Protein AF-A0A836UGG8-F1 (afdb_monomer)

pLDDT: mean 76.83, std 21.97, range [26.39, 97.88]

Solvent-accessible surface area (backbone atoms only — not comparable to full-atom values): 20255 Å² total; per-residue (Å²): 134,57,77,62,58,58,52,48,54,53,52,30,57,76,69,70,49,87,71,84,76,82,50,71,67,58,46,51,55,50,40,72,70,41,41,79,58,50,65,63,72,72,48,90,80,80,81,86,73,97,61,98,81,69,87,79,80,88,84,76,80,80,58,61,63,64,55,49,50,53,52,58,68,74,56,67,82,74,78,77,77,85,65,82,85,74,64,67,88,80,48,55,69,66,52,47,44,34,74,41,39,40,85,34,37,54,49,72,67,55,48,24,65,75,32,47,47,79,76,52,74,69,56,46,52,54,52,49,52,52,44,43,53,33,49,53,56,55,44,67,21,70,74,42,36,56,25,59,79,63,70,31,56,72,57,42,30,60,72,39,65,53,38,36,36,39,72,46,57,34,56,33,26,72,89,50,88,40,64,29,18,50,61,49,50,47,66,76,43,48,80,41,40,66,82,82,56,97,68,72,60,79,64,74,79,35,69,76,31,68,45,53,50,89,62,69,45,53,36,43,32,35,52,63,59,48,77,30,79,90,43,59,62,68,66,50,42,46,51,50,15,56,75,59,72,40,64,51,82,35,42,38,68,35,38,60,54,55,56,50,48,54,50,50,53,43,27,70,76,65,74,39,63,74,67,56,48,73,36,34,35,49,31,68,36,68,48,55,58,86,90,77,47,71,70,22,37,33,32,39,38,41,54,95,71,24,48,46,81,46,75,41,76,63,79,62,67,73,36,98,92,51,78,38,36,23,18,30,43,47,32,38,35,63,65,73,77,78,75,70,79,74,78,87,126

Structure (mmCIF, N/CA/C/O backbone):
data_AF-A0A836UGG8-F1
#
_entry.id   AF-A0A836UGG8-F1
#
loop_
_atom_site.group_PDB
_atom_site.id
_atom_site.type_symbol
_atom_site.label_atom_id
_atom_site.label_alt_id
_atom_site.label_comp_id
_atom_site.label_asym_id
_atom_site.label_entity_id
_atom_site.label_seq_id
_atom_site.pdbx_PDB_ins_code
_atom_site.Cartn_x
_atom_site.Cartn_y
_atom_site.Cartn_z
_atom_site.occupancy
_atom_site.B_iso_or_equiv
_atom_site.auth_seq_id
_atom_site.auth_comp_id
_atom_site.auth_asym_id
_atom_site.auth_atom_id
_atom_site.pdbx_PDB_model_num
ATOM 1 N N . MET A 1 1 ? -40.200 7.234 -10.050 1.00 41.59 1 MET A N 1
ATOM 2 C CA . MET A 1 1 ? -39.984 6.016 -9.248 1.00 41.59 1 MET A CA 1
ATOM 3 C C . MET A 1 1 ? -38.701 6.131 -8.458 1.00 41.59 1 MET A C 1
ATOM 5 O O . MET A 1 1 ? -37.816 6.891 -8.850 1.00 41.59 1 MET A O 1
ATOM 9 N N . GLY A 1 2 ? -38.662 5.479 -7.300 1.00 41.66 2 GLY A N 1
ATOM 10 C CA . GLY A 1 2 ? -37.526 5.531 -6.392 1.00 41.66 2 GLY A CA 1
ATOM 11 C C . GLY A 1 2 ? -36.374 4.697 -6.937 1.00 41.66 2 GLY A C 1
ATOM 12 O O . GLY A 1 2 ? -36.576 3.715 -7.639 1.00 41.66 2 GLY A O 1
ATOM 13 N N . GLN A 1 3 ? -35.144 5.067 -6.590 1.00 43.81 3 GLN A N 1
ATOM 14 C CA . GLN A 1 3 ? -33.953 4.259 -6.890 1.00 43.81 3 GLN A CA 1
ATOM 15 C C . GLN A 1 3 ? -34.033 2.828 -6.319 1.00 43.81 3 GLN A C 1
ATOM 17 O O . GLN A 1 3 ? -33.280 1.962 -6.757 1.00 43.81 3 GLN A O 1
ATOM 22 N N . ASP A 1 4 ? -34.950 2.589 -5.381 1.00 44.66 4 ASP A N 1
ATOM 23 C CA . ASP A 1 4 ? -35.256 1.278 -4.811 1.00 44.66 4 ASP A CA 1
ATOM 24 C C . ASP A 1 4 ? -35.989 0.370 -5.819 1.00 44.66 4 ASP A C 1
ATOM 26 O O . ASP A 1 4 ? -35.690 -0.820 -5.884 1.00 44.66 4 ASP A O 1
ATOM 30 N N . ASP A 1 5 ? -36.829 0.937 -6.693 1.00 47.38 5 ASP A N 1
ATOM 31 C CA . ASP A 1 5 ? -37.538 0.202 -7.754 1.00 47.38 5 ASP A CA 1
ATOM 32 C C . ASP A 1 5 ? -36.551 -0.290 -8.833 1.00 47.38 5 ASP A C 1
ATOM 34 O O . ASP A 1 5 ? -36.656 -1.402 -9.346 1.00 47.38 5 ASP A O 1
ATOM 38 N N . LEU A 1 6 ? -35.512 0.509 -9.119 1.00 49.44 6 LEU A N 1
ATOM 39 C CA . LEU A 1 6 ? -34.409 0.136 -10.013 1.00 49.44 6 LEU A CA 1
ATOM 40 C C . LEU A 1 6 ? -33.547 -0.994 -9.424 1.00 49.44 6 LEU A C 1
ATOM 42 O O . LEU A 1 6 ? -33.094 -1.873 -10.154 1.00 49.44 6 LEU A O 1
ATOM 46 N N . ALA A 1 7 ? -33.295 -0.969 -8.114 1.00 51.09 7 ALA A N 1
ATOM 47 C CA . ALA A 1 7 ? -32.506 -1.996 -7.440 1.00 51.09 7 ALA A CA 1
ATOM 48 C C . ALA A 1 7 ? -33.264 -3.329 -7.353 1.00 51.09 7 ALA A C 1
ATOM 50 O O . ALA A 1 7 ? -32.657 -4.380 -7.562 1.00 51.09 7 ALA A O 1
ATOM 51 N N . GLN A 1 8 ? -34.575 -3.281 -7.103 1.00 51.69 8 GLN A N 1
ATOM 52 C CA . GLN A 1 8 ? -35.434 -4.462 -7.074 1.00 51.69 8 GLN A CA 1
ATOM 53 C C . GLN A 1 8 ? -35.542 -5.100 -8.465 1.00 51.69 8 GLN A C 1
ATOM 55 O O . GLN A 1 8 ? -35.291 -6.291 -8.594 1.00 51.69 8 GLN A O 1
ATOM 60 N N . ALA A 1 9 ? -35.721 -4.300 -9.523 1.00 55.69 9 ALA A N 1
ATOM 61 C CA . ALA A 1 9 ? -35.740 -4.804 -10.898 1.00 55.69 9 ALA A CA 1
ATOM 62 C C . ALA A 1 9 ? -34.426 -5.500 -11.317 1.00 55.69 9 ALA A C 1
ATOM 64 O O . ALA A 1 9 ? -34.448 -6.479 -12.062 1.00 55.69 9 ALA A O 1
ATOM 65 N N . ILE A 1 10 ? -33.267 -5.031 -10.830 1.00 56.38 10 ILE A N 1
ATOM 66 C CA . ILE A 1 10 ? -31.970 -5.694 -11.069 1.00 56.38 10 ILE A CA 1
ATOM 67 C C . ILE A 1 10 ? -31.886 -7.028 -10.309 1.00 56.38 10 ILE A C 1
ATOM 69 O O . ILE A 1 10 ? -31.416 -8.016 -10.869 1.00 56.38 10 ILE A O 1
ATOM 73 N N . LEU A 1 11 ? -32.358 -7.071 -9.060 1.00 51.97 11 LEU A N 1
ATOM 74 C CA . LEU A 1 11 ? -32.381 -8.288 -8.243 1.00 51.97 11 LEU A CA 1
ATOM 75 C C . LEU A 1 11 ? -33.370 -9.333 -8.781 1.00 51.97 11 LEU A C 1
ATOM 77 O O . LEU A 1 11 ? -33.078 -10.527 -8.740 1.00 51.97 11 LEU A O 1
ATOM 81 N N . ASP A 1 12 ? -34.513 -8.908 -9.311 1.00 57.81 12 ASP A N 1
ATOM 82 C CA . ASP A 1 12 ? -35.526 -9.795 -9.888 1.00 57.81 12 ASP A CA 1
ATOM 83 C C . ASP A 1 12 ? -35.018 -10.433 -11.191 1.00 57.81 12 ASP A C 1
ATOM 85 O O . ASP A 1 12 ? -35.150 -11.646 -11.382 1.00 57.81 12 ASP A O 1
ATOM 89 N N . LEU A 1 13 ? -34.295 -9.664 -12.017 1.00 58.31 13 LEU A N 1
ATOM 90 C CA . LEU A 1 13 ? -33.584 -10.176 -13.194 1.00 58.31 13 LEU A CA 1
ATOM 91 C C . LEU A 1 13 ? -32.472 -11.178 -12.834 1.00 58.31 13 LEU A C 1
ATOM 93 O O . LEU A 1 13 ? -32.311 -12.177 -13.534 1.00 58.31 13 LEU A O 1
ATOM 97 N N . GLU A 1 14 ? -31.724 -10.961 -11.745 1.00 48.53 14 GLU A N 1
ATOM 98 C CA . GLU A 1 14 ? -30.709 -11.914 -11.256 1.00 48.53 14 GLU A CA 1
ATOM 99 C C . GLU A 1 14 ? -31.321 -13.223 -10.724 1.00 48.53 14 GLU A C 1
ATOM 101 O O . GLU A 1 14 ? -30.678 -14.272 -10.793 1.00 48.53 14 GLU A O 1
ATOM 106 N N . ASN A 1 15 ? -32.565 -13.179 -10.238 1.00 47.03 15 ASN A N 1
ATOM 107 C CA . ASN A 1 15 ? -33.290 -14.336 -9.705 1.00 47.03 15 ASN A CA 1
ATOM 108 C C . ASN A 1 15 ? -34.221 -15.015 -10.731 1.00 47.03 15 ASN A C 1
ATOM 110 O O . ASN A 1 15 ? -34.927 -15.960 -10.379 1.00 47.03 15 ASN A O 1
ATOM 114 N N . GLY A 1 16 ? -34.224 -14.566 -11.993 1.00 46.38 16 GLY A N 1
ATOM 115 C CA . GLY A 1 16 ? -35.050 -15.141 -13.064 1.00 46.38 16 GLY A CA 1
ATOM 116 C C . GLY A 1 16 ? -36.547 -14.826 -12.950 1.00 46.38 16 GLY A C 1
ATOM 117 O O . GLY A 1 16 ? -37.365 -15.502 -13.575 1.00 46.38 16 GLY A O 1
ATOM 118 N N . LEU A 1 17 ? -36.911 -13.814 -12.160 1.00 49.41 17 LEU A N 1
ATOM 119 C CA . LEU A 1 17 ? -38.276 -13.323 -12.012 1.00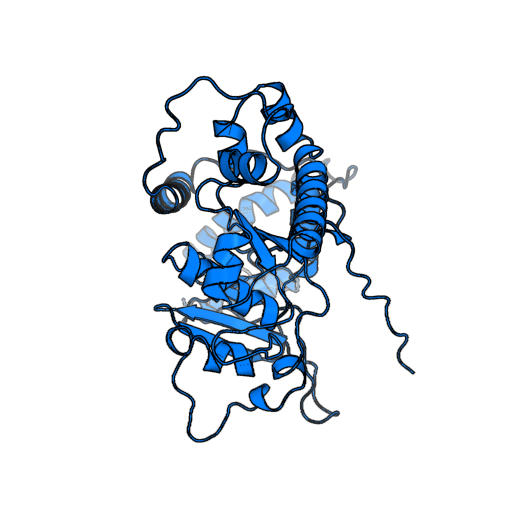 49.41 17 LEU A CA 1
ATOM 120 C C . LEU A 1 17 ? -38.517 -12.257 -13.088 1.00 49.41 17 LEU A C 1
ATOM 122 O O . LEU A 1 17 ? -38.054 -11.124 -12.989 1.00 49.41 17 LEU A O 1
ATOM 126 N N . VAL A 1 18 ? -39.185 -12.654 -14.172 1.00 52.50 18 VAL A N 1
ATOM 127 C CA . VAL A 1 18 ? -39.447 -11.786 -15.329 1.00 52.50 18 VAL A CA 1
ATOM 128 C C . VAL A 1 18 ? -40.781 -11.074 -15.127 1.00 52.50 18 VAL A C 1
ATOM 130 O O . VAL A 1 18 ? -41.796 -11.478 -15.692 1.00 52.50 18 VAL A O 1
ATOM 133 N N . GLU A 1 19 ? -40.794 -10.021 -14.316 1.00 55.62 19 GLU A N 1
ATOM 134 C CA . GLU A 1 19 ? -41.897 -9.059 -14.359 1.00 55.62 19 GLU A CA 1
ATOM 135 C C . GLU A 1 19 ? -41.588 -7.950 -15.380 1.00 55.62 19 GLU A C 1
ATOM 137 O O . GLU A 1 19 ? -40.453 -7.466 -15.458 1.00 55.62 19 GLU A O 1
ATOM 142 N N . PRO A 1 20 ? -42.561 -7.561 -16.225 1.00 53.47 20 PRO A N 1
ATOM 143 C CA . PRO A 1 20 ? -42.361 -6.500 -17.200 1.00 53.47 20 PRO A CA 1
ATOM 144 C C . PRO A 1 20 ? -42.187 -5.154 -16.486 1.00 53.47 20 PRO A C 1
ATOM 146 O O . PRO A 1 20 ? -43.049 -4.716 -15.732 1.00 53.47 20 PRO A O 1
ATOM 149 N N . ILE A 1 21 ? -41.069 -4.474 -16.754 1.00 55.38 21 ILE A N 1
ATOM 150 C CA . ILE A 1 21 ? -40.819 -3.117 -16.253 1.00 55.38 21 ILE A CA 1
ATOM 151 C C . ILE A 1 21 ? -41.797 -2.159 -16.949 1.00 55.38 21 ILE A C 1
ATOM 153 O O . ILE A 1 21 ? -41.640 -1.864 -18.133 1.00 55.38 21 ILE A O 1
ATOM 157 N N . GLU A 1 22 ? -42.799 -1.672 -16.213 1.00 51.62 22 GLU A N 1
ATOM 158 C CA . GLU A 1 22 ? -43.854 -0.794 -16.746 1.00 51.62 22 GLU A CA 1
ATOM 159 C C . GLU A 1 22 ? -43.400 0.667 -16.947 1.00 51.62 22 GLU A C 1
ATOM 161 O O . GLU A 1 22 ? -44.022 1.402 -17.713 1.00 51.62 22 GLU A O 1
ATOM 166 N N . ASP A 1 23 ? -42.306 1.103 -16.300 1.00 52.44 23 ASP A N 1
ATOM 167 C CA . ASP A 1 23 ? -41.759 2.464 -16.429 1.00 52.44 23 ASP A CA 1
ATOM 168 C C . ASP A 1 23 ? -40.877 2.611 -17.690 1.00 52.44 23 ASP A C 1
ATOM 170 O O . ASP A 1 23 ? -39.766 2.062 -17.737 1.00 52.44 23 ASP A O 1
ATOM 174 N N . PRO A 1 24 ? -41.296 3.410 -18.694 1.00 50.28 24 PRO A N 1
ATOM 175 C CA . PRO A 1 24 ? -40.572 3.556 -19.955 1.00 50.28 24 PRO A CA 1
ATOM 176 C C . PRO A 1 24 ? -39.183 4.186 -19.800 1.00 50.28 24 PRO A C 1
ATOM 178 O O . PRO A 1 24 ? -38.277 3.899 -20.584 1.00 50.28 24 PRO A O 1
ATOM 181 N N . GLN A 1 25 ? -38.990 5.057 -18.806 1.00 49.19 25 GLN A N 1
ATOM 182 C CA . GLN A 1 25 ? -37.736 5.789 -18.622 1.00 49.19 25 GLN A CA 1
ATOM 183 C C . GLN A 1 25 ? -36.709 4.957 -17.846 1.00 49.19 25 GLN A C 1
ATOM 185 O O . GLN A 1 25 ? -35.510 5.019 -18.134 1.00 49.19 25 GLN A O 1
ATOM 190 N N . LEU A 1 26 ? -37.187 4.118 -16.926 1.00 52.41 26 LEU A N 1
ATOM 191 C CA . LEU A 1 26 ? -36.392 3.104 -16.238 1.00 52.41 26 LEU A CA 1
ATOM 192 C C . LEU A 1 26 ? -35.952 1.995 -17.199 1.00 52.41 26 LEU A C 1
ATOM 194 O O . LEU A 1 26 ? -34.767 1.658 -17.247 1.00 52.41 26 LEU A O 1
ATOM 198 N N . ALA A 1 27 ? -36.882 1.497 -18.019 1.00 53.78 27 ALA A N 1
ATOM 199 C CA . ALA A 1 27 ? -36.592 0.533 -19.071 1.00 53.78 27 ALA A CA 1
ATOM 200 C C . ALA A 1 27 ? -35.537 1.075 -20.047 1.00 53.78 27 ALA A C 1
ATOM 202 O O . ALA A 1 27 ? -34.624 0.347 -20.423 1.00 53.78 27 ALA A O 1
ATOM 203 N N . TYR A 1 28 ? -35.589 2.366 -20.395 1.00 54.44 28 TYR A N 1
ATOM 204 C CA . TYR A 1 28 ? -34.597 3.005 -21.263 1.00 54.44 28 TYR A CA 1
ATOM 205 C C . TYR A 1 28 ? -33.188 3.052 -20.642 1.00 54.44 28 TYR A C 1
ATOM 207 O O . TYR A 1 28 ? -32.202 2.754 -21.318 1.00 54.44 28 TYR A O 1
ATOM 215 N N . GLN A 1 29 ? -33.068 3.385 -19.353 1.00 53.09 29 GLN A N 1
ATOM 216 C CA . GLN A 1 29 ? -31.771 3.458 -18.664 1.00 53.09 29 GLN A CA 1
ATOM 217 C C . GLN A 1 29 ? -31.170 2.072 -18.392 1.00 53.09 29 GLN A C 1
ATOM 219 O O . GLN A 1 29 ? -29.975 1.866 -18.618 1.00 53.09 29 GLN A O 1
ATOM 224 N N . LEU A 1 30 ? -31.996 1.108 -17.973 1.00 55.91 30 LEU A N 1
ATOM 225 C CA . LEU A 1 30 ? -31.592 -0.293 -17.839 1.00 55.91 30 LEU A CA 1
ATOM 226 C C . LEU A 1 30 ? -31.203 -0.877 -19.191 1.00 55.91 30 LEU A C 1
ATOM 228 O O . LEU A 1 30 ? -30.135 -1.471 -19.305 1.00 55.91 30 LEU A O 1
ATOM 232 N N . ALA A 1 31 ? -31.993 -0.639 -20.239 1.00 53.56 31 ALA A N 1
ATOM 233 C CA . ALA A 1 31 ? -31.633 -1.042 -21.588 1.00 53.56 31 ALA A CA 1
ATOM 234 C C . ALA A 1 31 ? -30.281 -0.442 -21.981 1.00 53.56 31 ALA A C 1
ATOM 236 O O . ALA A 1 31 ? -29.436 -1.168 -22.465 1.00 53.56 31 ALA A O 1
ATOM 237 N N . HIS A 1 32 ? -29.974 0.822 -21.699 1.00 56.12 32 HIS A N 1
ATOM 238 C CA . HIS A 1 32 ? -28.681 1.384 -22.106 1.00 56.12 32 HIS A CA 1
ATOM 239 C C . HIS A 1 32 ? -27.455 0.757 -21.403 1.00 56.12 32 HIS A C 1
ATOM 241 O O . HIS A 1 32 ? -26.350 0.787 -21.951 1.00 56.12 32 HIS A O 1
ATOM 247 N N . HIS A 1 33 ? -27.635 0.173 -20.215 1.00 53.81 33 HIS A N 1
ATOM 248 C CA . HIS A 1 33 ? -26.577 -0.526 -19.477 1.00 53.81 33 HIS A CA 1
ATOM 249 C C . HIS A 1 33 ? -26.554 -2.043 -19.703 1.00 53.81 33 HIS A C 1
ATOM 251 O O . HIS A 1 33 ? -25.485 -2.649 -19.637 1.00 53.81 33 HIS A O 1
ATOM 257 N N . VAL A 1 34 ? -27.702 -2.651 -20.006 1.00 51.50 34 VAL A N 1
ATOM 258 C CA . VAL A 1 34 ? -27.872 -4.104 -20.164 1.00 51.50 34 VAL A CA 1
ATOM 259 C C . VAL A 1 34 ? -27.918 -4.519 -21.644 1.00 51.50 34 VAL A C 1
ATOM 261 O O . VAL A 1 34 ? -27.549 -5.640 -21.974 1.00 51.50 34 VAL A O 1
ATOM 264 N N . LYS A 1 35 ? -28.260 -3.619 -22.574 1.00 46.62 35 LYS A N 1
ATOM 265 C CA . LYS A 1 35 ? -28.272 -3.851 -24.034 1.00 46.62 35 LYS A CA 1
ATOM 266 C C . LYS A 1 35 ? -26.954 -4.400 -24.582 1.00 46.62 35 LYS A C 1
ATOM 268 O O . LYS A 1 35 ? -27.014 -5.383 -25.308 1.00 46.62 35 LYS A O 1
ATOM 273 N N . PRO A 1 36 ? -25.765 -3.920 -24.165 1.00 54.62 36 PRO A N 1
ATOM 274 C CA . PRO A 1 36 ? -24.506 -4.535 -24.593 1.00 54.62 36 PRO A CA 1
ATOM 275 C C . PRO A 1 36 ? -24.343 -5.997 -24.141 1.00 54.62 36 PRO A C 1
ATOM 277 O O . PRO A 1 36 ? -23.545 -6.734 -24.715 1.00 54.62 36 PRO A O 1
ATOM 280 N N . VAL A 1 37 ? -25.062 -6.408 -23.092 1.00 48.22 37 VAL A N 1
ATOM 281 C CA . VAL A 1 37 ? -25.063 -7.768 -22.536 1.00 48.22 37 VAL A CA 1
ATOM 282 C C . VAL A 1 37 ? -26.125 -8.635 -23.224 1.00 48.22 37 VAL A C 1
ATOM 284 O O . VAL A 1 37 ? -25.836 -9.778 -23.565 1.00 48.22 37 VAL A O 1
ATOM 287 N N . ILE A 1 38 ? -27.319 -8.090 -23.486 1.00 46.22 38 ILE A N 1
ATOM 288 C CA . ILE A 1 38 ? -28.427 -8.781 -24.174 1.00 46.22 38 ILE A CA 1
ATOM 289 C C . ILE A 1 38 ? -28.126 -9.000 -25.659 1.00 46.22 38 ILE A C 1
ATOM 291 O O . ILE A 1 38 ? -28.311 -10.113 -26.142 1.00 46.22 38 ILE A O 1
ATOM 295 N N . ASP A 1 39 ? -27.591 -7.995 -26.362 1.00 47.69 39 ASP A N 1
ATOM 296 C CA . ASP A 1 39 ? -27.259 -8.079 -27.796 1.00 47.69 39 ASP A CA 1
ATOM 297 C C . ASP A 1 39 ? -26.229 -9.190 -28.095 1.00 47.69 39 ASP A C 1
ATOM 299 O O . ASP A 1 39 ? -26.135 -9.681 -29.220 1.00 47.69 39 ASP A O 1
ATOM 303 N N . ARG A 1 40 ? -25.476 -9.622 -27.074 1.00 46.69 40 ARG A N 1
ATOM 304 C CA . ARG A 1 40 ? -24.500 -10.722 -27.141 1.00 46.69 40 ARG A CA 1
ATOM 305 C C . ARG A 1 40 ? -25.084 -12.093 -26.804 1.00 46.69 40 ARG A C 1
ATOM 307 O O . ARG A 1 40 ? -24.488 -13.097 -27.173 1.00 46.69 40 ARG A O 1
ATOM 314 N N . MET A 1 41 ? -26.216 -12.150 -26.101 1.00 42.47 41 MET A N 1
ATOM 315 C CA . MET A 1 41 ? -26.924 -13.405 -25.818 1.00 42.47 41 MET A CA 1
ATOM 316 C C . MET A 1 41 ? -27.870 -13.809 -26.955 1.00 42.47 41 MET A C 1
ATOM 318 O O . MET A 1 41 ? -28.208 -14.981 -27.084 1.00 42.47 41 MET A O 1
ATOM 322 N N . THR A 1 42 ? -28.296 -12.856 -27.785 1.00 42.12 42 THR A N 1
ATOM 323 C CA . THR A 1 42 ? -29.255 -13.078 -28.878 1.00 42.12 42 THR A CA 1
ATOM 324 C C . THR A 1 42 ? -28.603 -13.303 -30.244 1.00 42.12 42 THR A C 1
ATOM 326 O O . THR A 1 42 ? -29.316 -13.544 -31.217 1.00 42.12 42 THR A O 1
ATOM 329 N N . THR A 1 43 ? -27.268 -13.265 -30.347 1.00 45.97 43 THR A N 1
ATOM 330 C CA . THR A 1 43 ? -26.550 -13.547 -31.599 1.00 45.97 43 THR A CA 1
ATOM 331 C C . THR A 1 43 ? -26.436 -15.068 -31.821 1.00 45.97 43 THR A C 1
ATOM 333 O O . THR A 1 43 ? -25.753 -15.744 -31.046 1.00 45.97 43 THR A O 1
ATOM 336 N N . PRO A 1 44 ? -27.074 -15.657 -32.853 1.00 37.34 44 PRO A N 1
ATOM 337 C CA . PRO A 1 44 ? -27.049 -17.105 -33.060 1.00 37.34 44 PRO A CA 1
ATOM 338 C C . PRO A 1 44 ? -25.672 -17.549 -33.571 1.00 37.34 44 PRO A C 1
ATOM 340 O O . PRO A 1 44 ? -25.232 -17.091 -34.624 1.00 37.34 44 PRO A O 1
ATOM 343 N N . GLY A 1 45 ? -25.002 -18.438 -32.827 1.00 47.56 45 GLY A N 1
ATOM 344 C CA . GLY A 1 45 ? -23.691 -19.010 -33.180 1.00 47.56 45 GLY A CA 1
ATOM 345 C C . GLY A 1 45 ? -22.597 -18.865 -32.113 1.00 47.56 45 GLY A C 1
ATOM 346 O O . GLY A 1 45 ? -21.545 -19.475 -32.249 1.00 47.56 45 GLY A O 1
ATOM 347 N N . ALA A 1 46 ? -22.839 -18.122 -31.029 1.00 41.16 46 ALA A N 1
ATOM 348 C CA . ALA A 1 46 ? -21.873 -17.895 -29.944 1.00 41.16 46 ALA A CA 1
ATOM 349 C C . ALA A 1 46 ? -21.942 -18.942 -28.808 1.00 41.16 46 ALA A C 1
ATOM 351 O O . ALA A 1 46 ? -21.752 -18.599 -27.642 1.00 41.16 46 ALA A O 1
ATOM 352 N N . VAL A 1 47 ? -22.271 -20.201 -29.125 1.00 40.91 47 VAL A N 1
ATOM 353 C CA . VAL A 1 47 ? -22.420 -21.261 -28.104 1.00 40.91 47 VAL A CA 1
ATOM 354 C C . VAL A 1 47 ? -21.170 -22.142 -27.978 1.00 40.91 47 VAL A C 1
ATOM 356 O O . VAL A 1 47 ? -20.960 -22.715 -26.916 1.00 40.91 47 VAL A O 1
ATOM 359 N N . ASP A 1 48 ? -20.260 -22.135 -28.954 1.00 37.22 48 ASP A N 1
ATOM 360 C CA . ASP A 1 48 ? -19.037 -22.947 -28.912 1.00 37.22 48 ASP A CA 1
ATOM 361 C C . ASP A 1 48 ? -17.781 -22.070 -29.040 1.00 37.22 48 ASP A C 1
ATOM 363 O O . ASP A 1 48 ? -17.174 -22.000 -30.098 1.00 37.22 48 ASP A O 1
ATOM 367 N N . ASP A 1 49 ? -17.449 -21.333 -27.974 1.00 37.06 49 ASP A N 1
ATOM 368 C CA . ASP A 1 49 ? -16.078 -20.921 -27.604 1.00 37.06 49 ASP A CA 1
ATOM 369 C C . ASP A 1 49 ? -16.143 -20.058 -26.332 1.00 37.06 49 ASP A C 1
ATOM 371 O O . ASP A 1 49 ? -16.060 -18.826 -26.337 1.00 37.06 49 ASP A O 1
ATOM 375 N N . ILE A 1 50 ? -16.334 -20.712 -25.182 1.00 39.78 50 ILE A N 1
ATOM 376 C CA . ILE A 1 50 ? -16.311 -20.057 -23.866 1.00 39.78 50 ILE A CA 1
ATOM 377 C C . ILE A 1 50 ? -14.846 -19.843 -23.454 1.00 39.78 50 ILE A C 1
ATOM 379 O O . ILE A 1 50 ? -14.311 -20.485 -22.554 1.00 39.78 50 ILE A O 1
ATOM 383 N N . GLY A 1 51 ? -14.196 -18.907 -24.141 1.00 33.50 51 GLY A N 1
ATOM 384 C CA . GLY A 1 51 ? -12.927 -18.297 -23.769 1.00 33.50 51 GLY A CA 1
ATOM 385 C C . GLY A 1 51 ? -13.152 -16.814 -23.509 1.00 33.50 51 GLY A C 1
ATOM 386 O O . GLY A 1 51 ? -13.069 -15.989 -24.415 1.00 33.50 51 GLY A O 1
ATOM 387 N N . LEU A 1 52 ? -13.434 -16.446 -22.256 1.00 40.16 52 LEU A N 1
ATOM 388 C CA . LEU A 1 52 ? -13.581 -15.053 -21.809 1.00 40.16 52 LEU A CA 1
ATOM 389 C C . LEU A 1 52 ? -12.210 -14.338 -21.726 1.00 40.16 52 L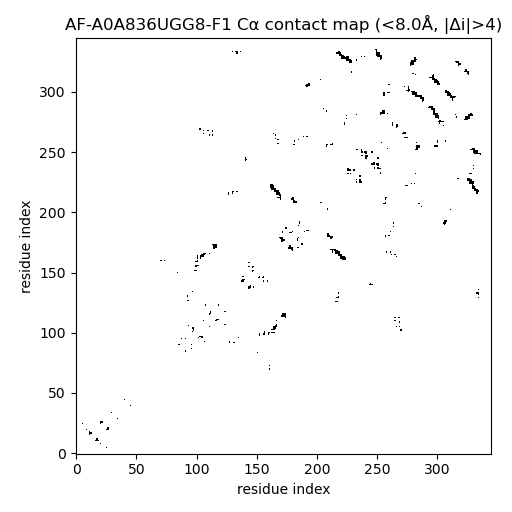EU A C 1
ATOM 391 O O . LEU A 1 52 ? -11.915 -13.677 -20.733 1.00 40.16 52 LEU A O 1
ATOM 395 N N . ASP A 1 53 ? -11.357 -14.518 -22.735 1.00 38.12 53 ASP A N 1
ATOM 396 C CA . ASP A 1 53 ? -9.989 -13.989 -22.814 1.00 38.12 53 ASP A CA 1
ATOM 397 C C . ASP A 1 53 ? -9.763 -13.061 -24.022 1.00 38.12 53 ASP A C 1
ATOM 399 O O . ASP A 1 53 ? -8.678 -12.508 -24.179 1.00 38.12 53 ASP A O 1
ATOM 403 N N . SER A 1 54 ? -10.796 -12.789 -24.832 1.00 36.75 54 SER A N 1
ATOM 404 C CA . SER A 1 54 ? -10.668 -11.927 -26.024 1.00 36.75 54 SER A CA 1
ATOM 405 C C . SER A 1 54 ? -11.516 -10.647 -26.006 1.00 36.75 54 SER A C 1
ATOM 407 O O . SER A 1 54 ? -11.594 -9.947 -27.009 1.00 36.75 54 SER A O 1
ATOM 409 N N . LEU A 1 55 ? -12.109 -10.263 -24.869 1.00 37.50 55 LEU A N 1
ATOM 410 C CA . LEU A 1 55 ? -12.870 -9.009 -24.742 1.00 37.50 55 LEU A CA 1
ATOM 411 C C . LEU A 1 55 ? -12.024 -7.856 -24.171 1.00 37.50 55 LEU A C 1
ATOM 413 O O . LEU A 1 55 ? -12.241 -7.395 -23.052 1.00 37.50 55 LEU A O 1
ATOM 417 N N . ALA A 1 56 ? -11.112 -7.334 -24.985 1.00 48.03 56 ALA A N 1
ATOM 418 C CA . ALA A 1 56 ? -11.008 -5.884 -25.148 1.00 48.03 56 ALA A CA 1
ATOM 419 C C . ALA A 1 56 ? -11.656 -5.575 -26.502 1.00 48.03 56 ALA A C 1
ATOM 421 O O . ALA A 1 56 ? -11.218 -6.145 -27.498 1.00 48.03 56 ALA A O 1
ATOM 422 N N . PRO A 1 57 ? -12.736 -4.776 -26.559 1.00 45.50 57 PRO A N 1
ATOM 423 C CA . PRO A 1 57 ? -12.577 -3.515 -27.293 1.00 45.50 57 PRO A CA 1
ATOM 424 C C . PRO A 1 57 ? -13.489 -2.353 -26.834 1.00 45.50 57 PRO A C 1
ATOM 426 O O . PRO A 1 57 ? -14.588 -2.540 -26.320 1.00 45.50 57 PRO A O 1
ATOM 429 N N . GLU A 1 58 ? -12.991 -1.136 -27.074 1.00 33.34 58 GLU A N 1
ATOM 430 C CA . GLU A 1 58 ? -13.752 0.077 -27.434 1.00 33.34 58 GLU A CA 1
ATOM 431 C C . GLU A 1 58 ? -14.945 0.516 -26.564 1.00 33.34 58 GLU A C 1
ATOM 433 O O . GLU A 1 58 ? -16.037 0.796 -27.047 1.00 33.34 58 GLU A O 1
ATOM 438 N N . ALA A 1 59 ? -14.699 0.738 -25.273 1.00 30.39 59 ALA A N 1
ATOM 439 C CA . ALA A 1 59 ? -15.455 1.719 -24.487 1.00 30.39 59 ALA A CA 1
ATOM 440 C C . ALA A 1 59 ? -14.561 2.941 -24.208 1.00 30.39 59 ALA A C 1
ATOM 442 O O . ALA A 1 59 ? -14.199 3.229 -23.071 1.00 30.39 59 ALA A O 1
ATOM 443 N N . SER A 1 60 ? -14.113 3.617 -25.269 1.00 36.31 60 SER A N 1
ATOM 444 C CA . SER A 1 60 ? -13.132 4.713 -25.204 1.00 36.31 60 SER A CA 1
ATOM 445 C C . SER A 1 60 ? -13.702 6.103 -25.490 1.00 36.31 60 SER A C 1
ATOM 447 O O . SER A 1 60 ? -12.925 7.005 -25.783 1.00 36.31 60 SER A O 1
ATOM 449 N N . LEU A 1 61 ? -15.020 6.323 -25.405 1.00 33.22 61 LEU A N 1
ATOM 450 C CA . LEU A 1 61 ? -15.594 7.639 -25.742 1.00 33.22 61 LEU A CA 1
ATOM 451 C C . LEU A 1 61 ? -16.502 8.273 -24.672 1.00 33.22 61 LEU A C 1
ATOM 453 O O . LEU A 1 61 ? -16.895 9.420 -24.841 1.00 33.22 61 LEU A O 1
ATOM 457 N N . GLY A 1 62 ? -16.772 7.600 -23.545 1.00 27.73 62 GLY A N 1
ATOM 458 C CA . GLY A 1 62 ? -17.562 8.173 -22.434 1.00 27.73 62 GLY A CA 1
ATOM 459 C C . GLY A 1 62 ? -16.760 8.569 -21.186 1.00 27.73 62 GLY A C 1
ATOM 460 O O . GLY A 1 62 ? -17.106 9.531 -20.512 1.00 27.73 62 GLY A O 1
ATOM 461 N N . ASP A 1 63 ? -15.652 7.877 -20.903 1.00 35.19 63 ASP A N 1
ATOM 462 C CA . ASP A 1 63 ? -14.854 8.066 -19.673 1.00 35.19 63 ASP A CA 1
ATOM 463 C C . ASP A 1 63 ? -13.674 9.042 -19.842 1.00 35.19 63 ASP A C 1
ATOM 465 O O . ASP A 1 63 ? -12.850 9.219 -18.938 1.00 35.19 63 ASP A O 1
ATOM 469 N N . SER A 1 64 ? -13.565 9.676 -21.015 1.00 38.25 64 SER A N 1
ATOM 470 C CA . SER A 1 64 ? -12.385 10.450 -21.403 1.00 38.25 64 SER A CA 1
ATOM 471 C C . SER A 1 64 ? -12.230 11.761 -20.637 1.00 38.25 64 SER A C 1
ATOM 473 O O . SER A 1 64 ? -11.122 12.268 -20.581 1.00 38.25 64 SER A O 1
ATOM 475 N N . GLU A 1 65 ? -13.254 12.345 -20.022 1.00 30.52 65 GLU A N 1
ATOM 476 C CA . GLU A 1 65 ? -13.045 13.590 -19.264 1.00 30.52 65 GLU A CA 1
ATOM 477 C C . GLU A 1 65 ? -12.633 13.325 -17.818 1.00 30.52 65 GLU A C 1
ATOM 479 O O . GLU A 1 65 ? -11.733 13.990 -17.300 1.00 30.52 65 GLU A O 1
ATOM 484 N N . ASP A 1 66 ? -13.212 12.306 -17.183 1.00 35.16 66 ASP A N 1
ATOM 485 C CA . ASP A 1 66 ? -13.012 12.055 -15.758 1.00 35.16 66 ASP A CA 1
ATOM 486 C C . ASP A 1 66 ? -11.697 11.305 -15.490 1.00 35.16 66 ASP A C 1
ATOM 488 O O . ASP A 1 66 ? -10.959 11.664 -14.573 1.00 35.16 66 ASP A O 1
ATOM 492 N N . ARG A 1 67 ? -11.298 10.362 -16.362 1.00 37.16 67 ARG A N 1
ATOM 493 C CA . ARG A 1 67 ? -9.934 9.793 -16.343 1.00 37.16 67 ARG A CA 1
ATOM 494 C C . ARG A 1 67 ? -8.871 10.847 -16.616 1.00 37.16 67 ARG A C 1
ATOM 496 O O . ARG A 1 67 ? -7.831 10.831 -15.969 1.00 37.16 67 ARG A O 1
ATOM 503 N N . THR A 1 68 ? -9.136 11.781 -17.524 1.00 36.22 68 THR A N 1
ATOM 504 C CA . THR A 1 68 ? -8.160 12.813 -17.896 1.00 36.22 68 THR A CA 1
ATOM 505 C C . THR A 1 68 ? -8.047 13.877 -16.812 1.00 36.22 68 THR A C 1
ATOM 507 O O . THR A 1 68 ? -6.947 14.342 -16.543 1.00 36.22 68 THR A O 1
ATOM 510 N N . ARG A 1 69 ? -9.131 14.215 -16.098 1.00 35.00 69 ARG A N 1
ATOM 511 C CA . ARG A 1 69 ? -9.070 15.058 -14.890 1.00 35.00 69 ARG A CA 1
ATOM 512 C C . ARG A 1 69 ? -8.371 14.359 -13.720 1.00 35.00 69 ARG A C 1
ATOM 514 O O . ARG A 1 69 ? -7.618 15.017 -13.007 1.00 35.00 69 ARG A O 1
ATOM 521 N N . ARG A 1 70 ? -8.590 13.051 -13.539 1.00 43.66 70 ARG A N 1
ATOM 522 C CA . ARG A 1 70 ? -7.945 12.223 -12.499 1.00 43.66 70 ARG A CA 1
ATOM 523 C C . ARG A 1 70 ? -6.450 12.014 -12.773 1.00 43.66 70 ARG A C 1
ATOM 525 O O . ARG A 1 70 ? -5.649 12.246 -11.878 1.00 43.66 70 ARG A O 1
ATOM 532 N N . GLN A 1 71 ? -6.060 11.736 -14.020 1.00 41.53 71 GLN A N 1
ATOM 533 C CA . GLN A 1 71 ? -4.656 11.738 -14.456 1.00 41.53 71 GLN A CA 1
ATOM 534 C C . GLN A 1 71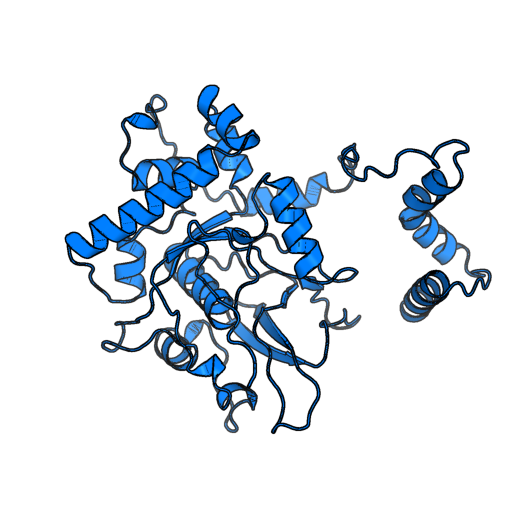 ? -4.023 13.129 -14.335 1.00 41.53 71 GLN A C 1
ATOM 536 O O . GLN A 1 71 ? -2.896 13.236 -13.877 1.00 41.53 71 GLN A O 1
ATOM 541 N N . ARG A 1 72 ? -4.743 14.208 -14.675 1.00 36.88 72 ARG A N 1
ATOM 542 C CA . ARG A 1 72 ? -4.225 15.586 -14.558 1.00 36.88 72 ARG A CA 1
ATOM 543 C C . ARG A 1 72 ? -4.006 16.046 -13.116 1.00 36.88 72 ARG A C 1
ATOM 545 O O . ARG A 1 72 ? -3.162 16.905 -12.905 1.00 36.88 72 ARG A O 1
ATOM 552 N N . ARG A 1 73 ? -4.742 15.509 -12.134 1.00 39.38 73 ARG A N 1
ATOM 553 C CA . ARG A 1 73 ? -4.493 15.785 -10.705 1.00 39.38 73 ARG A CA 1
ATOM 554 C C . ARG A 1 73 ? -3.299 14.998 -10.152 1.00 39.38 73 ARG A C 1
ATOM 556 O O . ARG A 1 73 ? -2.630 15.515 -9.274 1.00 39.38 73 ARG A O 1
ATOM 563 N N . ALA A 1 74 ? -3.014 13.816 -10.705 1.00 42.81 74 ALA A N 1
ATOM 564 C CA . ALA A 1 74 ? -1.881 12.958 -10.336 1.00 42.81 74 ALA A CA 1
ATOM 565 C C . ALA A 1 74 ? -0.553 13.322 -11.038 1.00 42.81 74 ALA A C 1
ATOM 567 O O . ALA A 1 74 ? 0.445 12.629 -10.867 1.00 42.81 74 ALA A O 1
ATOM 568 N N . ILE A 1 75 ? -0.535 14.383 -11.852 1.00 40.25 75 ILE A N 1
ATOM 569 C CA . ILE A 1 75 ? 0.675 14.932 -12.474 1.00 40.25 75 ILE A CA 1
ATOM 570 C C . ILE A 1 75 ? 0.903 16.313 -11.852 1.00 40.25 75 ILE A C 1
ATOM 572 O O . ILE A 1 75 ? 0.678 17.350 -12.479 1.00 40.25 75 ILE A O 1
ATOM 576 N N . LYS A 1 76 ? 1.307 16.348 -10.580 1.00 39.72 76 LYS A N 1
ATOM 577 C CA . LYS A 1 76 ? 2.063 17.503 -10.085 1.00 39.72 76 LYS A CA 1
ATOM 578 C C . LYS A 1 76 ? 3.407 17.508 -10.819 1.00 39.72 76 LYS A C 1
ATOM 580 O O . LYS A 1 76 ? 3.889 16.459 -11.236 1.00 39.72 76 LYS A O 1
ATOM 585 N N . LYS A 1 77 ? 3.897 18.715 -11.113 1.00 38.03 77 LYS A N 1
ATOM 586 C CA . LYS A 1 77 ? 4.975 19.012 -12.070 1.00 38.03 77 LYS A CA 1
ATOM 587 C C . LYS A 1 77 ? 6.071 17.946 -12.081 1.00 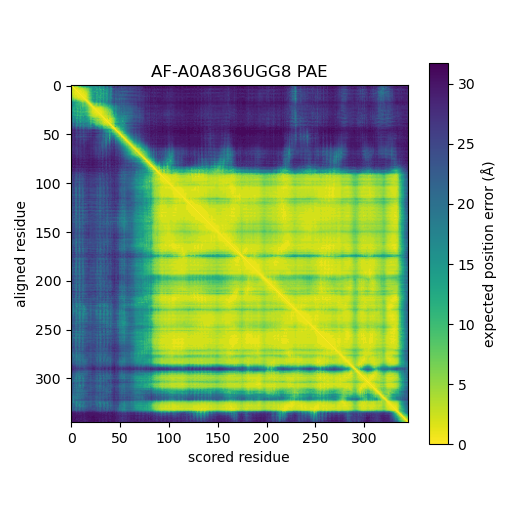38.03 77 LYS A C 1
ATOM 589 O O . LYS A 1 77 ? 6.768 17.772 -11.093 1.00 38.03 77 LYS A O 1
ATOM 594 N N . MET A 1 78 ? 6.246 17.332 -13.252 1.00 42.59 78 MET A N 1
ATOM 595 C CA . MET A 1 78 ? 7.433 16.559 -13.601 1.00 42.59 78 MET A CA 1
ATOM 596 C C . MET A 1 78 ? 8.677 17.342 -13.154 1.00 42.59 78 MET A C 1
ATOM 598 O O . MET A 1 78 ? 8.833 18.488 -13.596 1.00 42.59 78 MET A O 1
ATOM 602 N N . PRO A 1 79 ? 9.589 16.761 -12.361 1.00 36.47 79 PRO A N 1
ATOM 603 C CA . PRO A 1 79 ? 10.980 17.142 -12.484 1.00 36.47 79 PRO A CA 1
ATOM 604 C C . PRO A 1 79 ? 11.311 16.894 -13.955 1.00 36.47 79 PRO A C 1
ATOM 606 O O . PRO A 1 79 ? 11.192 15.765 -14.440 1.00 36.47 79 PRO A O 1
ATOM 609 N N . GLN A 1 80 ? 11.600 17.953 -14.709 1.00 38.19 80 GLN A N 1
ATOM 610 C CA . GLN A 1 80 ? 12.229 17.782 -16.007 1.00 38.19 80 GLN A CA 1
ATOM 611 C C . GLN A 1 80 ? 13.556 17.091 -15.719 1.00 38.19 80 GLN A C 1
ATOM 613 O O . GLN A 1 80 ? 14.497 17.708 -15.226 1.00 38.19 80 GLN A O 1
ATOM 618 N N . LEU A 1 81 ? 13.600 15.780 -15.943 1.00 47.00 81 LEU A N 1
ATOM 619 C CA . LEU A 1 81 ? 14.849 15.049 -16.047 1.00 47.00 81 LEU A CA 1
ATOM 620 C C . LEU A 1 81 ? 15.457 15.485 -17.385 1.00 47.00 81 LEU A C 1
ATOM 622 O O . LEU A 1 81 ? 15.334 14.797 -18.395 1.00 47.00 81 LEU A O 1
ATOM 626 N N . ASP A 1 82 ? 15.991 16.707 -17.405 1.00 36.66 82 ASP A N 1
ATOM 627 C CA . ASP A 1 82 ? 16.687 17.292 -18.543 1.00 36.66 82 ASP A CA 1
ATOM 628 C C . ASP A 1 82 ? 18.008 16.537 -18.707 1.00 36.66 82 ASP A C 1
ATOM 630 O O . ASP A 1 82 ? 19.011 16.823 -18.056 1.00 36.66 82 ASP A O 1
ATOM 634 N N . GLY A 1 83 ? 17.988 15.510 -19.550 1.00 47.06 83 GLY A N 1
ATOM 635 C CA . GLY A 1 83 ? 19.157 14.707 -19.869 1.00 47.06 83 GLY A CA 1
ATOM 636 C C . GLY A 1 83 ? 18.835 13.604 -20.875 1.00 47.06 83 GLY A C 1
ATOM 637 O O . GLY A 1 83 ? 17.670 13.225 -21.027 1.00 47.06 83 GLY A O 1
ATOM 638 N N . PRO A 1 84 ? 19.842 13.087 -21.601 1.00 54.94 84 PRO A N 1
ATOM 639 C CA . PRO A 1 84 ? 19.667 11.874 -22.387 1.00 54.94 84 PRO A CA 1
ATOM 640 C C . PRO A 1 84 ? 19.189 10.742 -21.473 1.00 54.94 84 PRO A C 1
ATOM 642 O O . PRO A 1 84 ? 19.624 10.632 -20.328 1.00 54.94 84 PRO A O 1
ATOM 645 N N . LEU A 1 85 ? 18.276 9.921 -21.990 1.00 58.88 85 LEU A N 1
ATOM 646 C CA . LEU A 1 85 ? 17.720 8.781 -21.275 1.00 58.88 85 LEU A CA 1
ATOM 647 C C . LEU A 1 85 ? 18.867 7.852 -20.829 1.00 58.88 85 LEU A C 1
ATOM 649 O O . LEU A 1 85 ? 19.570 7.338 -21.702 1.00 58.88 85 LEU A O 1
ATOM 653 N N . PRO A 1 86 ? 19.104 7.649 -19.522 1.00 64.62 86 PRO A N 1
ATOM 654 C CA . PRO A 1 86 ? 20.163 6.755 -19.078 1.00 64.62 86 PRO A CA 1
ATOM 655 C C . PRO A 1 86 ? 19.808 5.303 -19.411 1.00 64.62 86 PRO A C 1
ATOM 657 O O . PRO A 1 86 ? 18.642 4.901 -19.364 1.00 64.62 86 PRO A O 1
ATOM 660 N N . GLU A 1 87 ? 20.819 4.499 -19.734 1.00 67.75 87 GLU A N 1
ATOM 661 C CA . GLU A 1 87 ? 20.650 3.056 -19.882 1.00 67.75 87 GLU A CA 1
ATOM 662 C C . GLU A 1 87 ? 20.271 2.470 -18.519 1.00 67.75 87 GLU A C 1
ATOM 664 O O . GLU A 1 87 ? 21.067 2.502 -17.580 1.00 67.75 87 GLU A O 1
ATOM 669 N N . MET A 1 88 ? 19.047 1.941 -18.402 1.00 68.62 88 MET A N 1
ATOM 670 C CA . MET A 1 88 ? 18.478 1.441 -17.140 1.00 68.62 88 MET A CA 1
ATOM 671 C C . MET A 1 88 ? 19.362 0.393 -16.447 1.00 68.62 88 MET A C 1
ATOM 673 O O . MET A 1 88 ? 19.298 0.254 -15.231 1.00 68.62 88 MET A O 1
ATOM 677 N N . GLU A 1 89 ? 20.195 -0.328 -17.201 1.00 68.81 89 GLU A N 1
ATOM 678 C CA . GLU A 1 89 ? 21.136 -1.337 -16.698 1.00 68.81 89 GLU A CA 1
ATOM 679 C C . GLU A 1 89 ? 22.295 -0.738 -15.885 1.00 68.81 89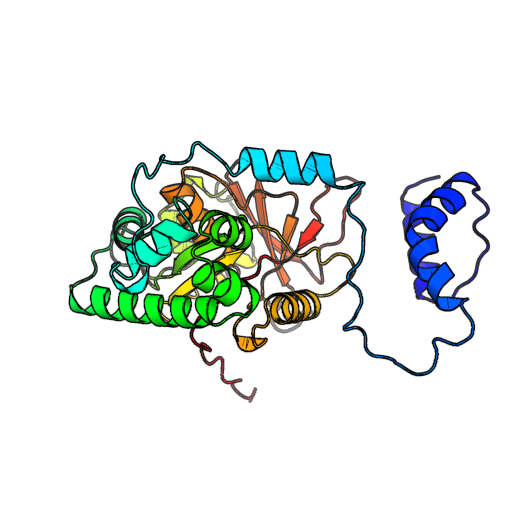 GLU A C 1
ATOM 681 O O . GLU A 1 89 ? 22.856 -1.418 -15.031 1.00 68.81 89 GLU A O 1
ATOM 686 N N . THR A 1 90 ? 22.622 0.539 -16.104 1.00 76.38 90 THR A N 1
ATOM 687 C CA . THR A 1 90 ? 23.727 1.241 -15.424 1.00 76.38 90 THR A CA 1
ATOM 688 C C . THR A 1 90 ? 23.289 1.977 -14.154 1.00 76.38 90 THR A C 1
ATOM 690 O O . THR A 1 90 ? 24.127 2.446 -13.386 1.00 76.38 90 THR A O 1
ATOM 693 N N . LEU A 1 91 ? 21.977 2.085 -13.928 1.00 81.50 91 LEU A N 1
ATOM 694 C CA . LEU A 1 91 ? 21.398 2.792 -12.791 1.00 81.50 91 LEU A CA 1
ATOM 695 C C . LEU A 1 91 ? 21.414 1.944 -11.516 1.00 81.50 91 LEU A C 1
ATOM 697 O O . LEU A 1 91 ? 21.246 0.722 -11.556 1.00 81.50 91 LEU A O 1
ATOM 701 N N . SER A 1 92 ? 21.518 2.623 -10.370 1.00 87.06 92 SER A N 1
ATOM 702 C CA . SER A 1 92 ? 21.246 2.000 -9.074 1.00 87.06 92 SER A CA 1
ATOM 703 C C . SER A 1 92 ? 19.804 1.473 -9.021 1.00 87.06 92 SER A C 1
ATOM 705 O O . SER A 1 92 ? 18.923 1.945 -9.744 1.00 87.06 92 SER A O 1
ATOM 707 N N . ILE A 1 93 ? 19.541 0.495 -8.151 1.00 90.50 93 ILE A N 1
ATOM 708 C CA . ILE A 1 93 ? 18.210 -0.120 -8.007 1.00 90.50 93 ILE A CA 1
ATOM 709 C C . ILE A 1 93 ? 17.148 0.946 -7.678 1.00 90.50 93 ILE A C 1
ATOM 711 O O . ILE A 1 93 ? 16.068 0.969 -8.272 1.00 90.50 93 ILE A O 1
ATOM 715 N N . GLU A 1 94 ? 17.474 1.880 -6.784 1.00 89.75 94 GLU A N 1
ATOM 716 C CA . GLU A 1 94 ? 16.581 2.982 -6.421 1.00 89.75 94 GLU A CA 1
ATOM 717 C C . GLU A 1 94 ? 16.379 3.973 -7.570 1.00 89.75 94 GLU A C 1
ATOM 719 O O . GLU A 1 94 ? 15.265 4.454 -7.772 1.00 89.75 94 GLU A O 1
ATOM 724 N N . ASP A 1 95 ? 17.411 4.249 -8.371 1.00 88.56 95 ASP A N 1
ATOM 725 C CA . ASP A 1 95 ? 17.272 5.119 -9.539 1.00 88.56 95 ASP A CA 1
ATOM 726 C C . ASP A 1 95 ? 16.392 4.486 -10.616 1.00 88.56 95 ASP A C 1
ATOM 728 O O . ASP A 1 95 ? 15.560 5.183 -11.201 1.00 88.56 95 ASP A O 1
ATOM 732 N N . LYS A 1 96 ? 16.488 3.166 -10.836 1.00 88.75 96 LYS A N 1
ATOM 733 C CA . LYS A 1 96 ? 15.564 2.444 -11.728 1.00 88.75 96 LYS A CA 1
ATOM 734 C C . LYS A 1 96 ? 14.112 2.655 -11.287 1.00 88.75 96 LYS A C 1
ATOM 736 O O . LYS A 1 96 ? 13.258 2.989 -12.112 1.00 88.75 96 LYS A O 1
ATOM 741 N N . ALA A 1 97 ? 13.829 2.499 -9.991 1.00 91.31 97 ALA A N 1
ATOM 742 C CA . ALA A 1 97 ? 12.497 2.737 -9.437 1.00 91.31 97 ALA A CA 1
ATOM 743 C C . ALA A 1 97 ? 12.071 4.207 -9.590 1.00 91.31 97 ALA A C 1
ATOM 745 O O . ALA A 1 97 ? 10.971 4.487 -10.074 1.00 91.31 97 ALA A O 1
ATOM 746 N N . ARG A 1 98 ? 12.958 5.150 -9.256 1.00 90.81 98 ARG A N 1
ATOM 747 C CA . ARG A 1 98 ? 12.718 6.597 -9.330 1.00 90.81 98 ARG A CA 1
ATOM 748 C C . ARG A 1 98 ? 12.420 7.070 -10.752 1.00 90.81 98 ARG A C 1
ATOM 750 O O . ARG A 1 98 ? 11.521 7.879 -10.938 1.00 90.81 98 ARG A O 1
ATOM 757 N N . TRP A 1 99 ? 13.087 6.546 -11.777 1.00 85.75 99 TRP A N 1
ATOM 758 C CA . TRP A 1 99 ? 12.803 6.918 -13.170 1.00 85.75 99 TRP A CA 1
ATOM 759 C C . TRP A 1 99 ? 11.401 6.499 -13.640 1.00 85.75 99 TRP A C 1
ATOM 761 O O . TRP A 1 99 ? 10.759 7.207 -14.424 1.00 85.75 99 TRP A O 1
ATOM 771 N N . ILE A 1 100 ? 10.905 5.361 -13.148 1.00 87.06 100 ILE A N 1
ATOM 772 C CA . ILE A 1 100 ? 9.626 4.777 -13.570 1.00 87.06 100 ILE A CA 1
ATOM 773 C C . ILE A 1 100 ? 8.454 5.318 -12.748 1.00 87.06 100 ILE A C 1
ATOM 775 O O . ILE A 1 100 ? 7.403 5.641 -13.304 1.00 87.06 100 ILE A O 1
ATOM 779 N N . LEU A 1 101 ? 8.618 5.409 -11.430 1.00 89.75 101 LEU A N 1
ATOM 780 C CA . LEU A 1 101 ? 7.560 5.806 -10.498 1.00 89.75 101 LEU A CA 1
ATOM 781 C C . LEU A 1 101 ? 7.622 7.293 -10.125 1.00 89.75 101 LEU A C 1
ATOM 783 O O . LEU A 1 101 ? 6.608 7.846 -9.689 1.00 89.75 101 LEU A O 1
ATOM 787 N N . MET A 1 102 ? 8.754 7.958 -10.375 1.00 88.38 102 MET A N 1
ATOM 788 C CA . MET A 1 102 ? 9.014 9.358 -10.025 1.00 88.38 102 MET A CA 1
ATOM 789 C C . MET A 1 102 ? 8.863 9.571 -8.516 1.00 88.38 102 MET A C 1
ATOM 791 O O . MET A 1 102 ? 9.363 8.774 -7.728 1.00 88.38 102 MET A O 1
ATOM 795 N N . GLU A 1 103 ? 8.135 10.609 -8.110 1.00 87.94 103 GLU A N 1
ATOM 796 C CA . GLU A 1 103 ? 7.823 10.898 -6.708 1.00 87.94 103 GLU A CA 1
ATOM 797 C C . GLU A 1 103 ? 7.035 9.762 -6.032 1.00 87.94 103 GLU A C 1
ATOM 799 O O . GLU A 1 103 ? 7.027 9.669 -4.815 1.00 87.94 103 GLU A O 1
ATOM 804 N N . ARG A 1 104 ? 6.408 8.847 -6.792 1.00 91.69 104 ARG A N 1
ATOM 805 C CA . ARG A 1 104 ? 5.651 7.703 -6.248 1.00 91.69 104 ARG A CA 1
ATOM 806 C C . ARG A 1 104 ? 6.530 6.499 -5.894 1.00 91.69 104 ARG A C 1
ATOM 808 O O . ARG A 1 104 ? 6.002 5.430 -5.591 1.00 91.69 104 ARG A O 1
ATOM 815 N N . PHE A 1 105 ? 7.848 6.639 -5.959 1.00 96.50 105 PHE A N 1
ATOM 816 C CA . PHE A 1 105 ? 8.771 5.728 -5.297 1.00 96.50 105 PHE A CA 1
ATOM 817 C C . PHE A 1 105 ? 9.197 6.353 -3.971 1.00 96.50 105 PHE A C 1
ATOM 819 O O . PHE A 1 105 ? 9.853 7.391 -3.968 1.00 96.50 105 PHE A O 1
ATOM 826 N N . ILE A 1 106 ? 8.818 5.716 -2.863 1.00 96.81 106 ILE A N 1
ATOM 827 C CA . ILE A 1 106 ? 9.242 6.124 -1.525 1.00 96.81 106 ILE A CA 1
ATOM 828 C C . ILE A 1 106 ? 10.513 5.340 -1.183 1.00 96.81 106 ILE A C 1
ATOM 830 O O . ILE A 1 106 ? 10.458 4.117 -1.025 1.00 96.81 106 ILE A O 1
ATOM 834 N N . SER A 1 107 ? 11.654 6.027 -1.103 1.00 95.88 107 SER A N 1
ATOM 835 C CA . SER A 1 107 ? 12.968 5.406 -0.864 1.00 95.88 107 SER A CA 1
ATOM 836 C C . SER A 1 107 ? 13.111 4.872 0.562 1.00 95.88 107 SER A C 1
ATOM 838 O O . SER A 1 107 ? 12.328 5.223 1.449 1.00 95.88 107 SER A O 1
ATOM 840 N N . LEU A 1 108 ? 14.130 4.044 0.823 1.00 96.56 108 LEU A N 1
ATOM 841 C CA . LEU A 1 108 ? 14.412 3.592 2.194 1.00 96.56 108 LEU A CA 1
ATOM 842 C C . LEU A 1 108 ? 14.740 4.760 3.131 1.00 96.56 108 LEU A C 1
ATOM 844 O O . LEU A 1 108 ? 14.305 4.742 4.274 1.00 96.56 108 LEU A O 1
ATOM 848 N N . GLU A 1 109 ? 15.425 5.789 2.631 1.00 95.44 109 GLU A N 1
ATOM 849 C CA . GLU A 1 109 ? 15.730 7.015 3.385 1.00 95.44 109 GLU A CA 1
ATOM 850 C C . GLU A 1 109 ? 14.458 7.755 3.825 1.00 95.44 109 GLU A C 1
ATOM 852 O O . GLU A 1 109 ? 14.322 8.134 4.985 1.00 95.44 109 GLU A O 1
ATOM 857 N N . GLN A 1 110 ? 13.468 7.882 2.935 1.00 96.31 110 GLN A N 1
ATOM 858 C CA . GLN A 1 110 ? 12.178 8.466 3.311 1.00 96.31 110 GLN A CA 1
ATOM 859 C C . GLN A 1 110 ? 11.450 7.604 4.352 1.00 96.31 110 GLN A C 1
ATOM 861 O O . GLN A 1 110 ? 10.794 8.137 5.242 1.00 96.31 110 GLN A O 1
ATOM 866 N N . HIS A 1 111 ? 11.566 6.273 4.280 1.00 95.69 111 HIS A N 1
ATOM 867 C CA . HIS A 1 111 ? 10.991 5.398 5.306 1.00 95.69 111 HIS A CA 1
ATOM 868 C C . HIS A 1 111 ? 11.709 5.531 6.653 1.00 95.69 111 HIS A C 1
ATOM 870 O O . HIS A 1 111 ? 11.037 5.512 7.681 1.00 95.69 111 HIS A O 1
ATOM 876 N N . GLU A 1 112 ? 13.035 5.676 6.668 1.00 95.81 112 GLU A N 1
ATOM 877 C CA . GLU A 1 112 ? 13.814 5.954 7.881 1.00 95.81 112 GLU A CA 1
ATOM 878 C C . GLU A 1 112 ? 13.336 7.231 8.566 1.00 95.81 112 GLU A C 1
ATOM 880 O O . GLU A 1 112 ? 13.044 7.206 9.762 1.00 95.81 112 GLU A O 1
ATOM 885 N N . GLU A 1 113 ? 13.174 8.311 7.797 1.00 96.38 113 GLU A N 1
ATOM 886 C CA . GLU A 1 113 ? 12.672 9.590 8.298 1.00 96.38 113 GLU A CA 1
ATOM 887 C C . GLU A 1 113 ? 11.252 9.454 8.859 1.00 96.38 113 GLU A C 1
ATOM 889 O O . GLU A 1 113 ? 11.010 9.793 10.018 1.00 96.38 113 GLU A O 1
ATOM 894 N N . ILE A 1 114 ? 10.323 8.900 8.072 1.00 96.75 114 ILE A N 1
ATOM 895 C CA . ILE A 1 114 ? 8.914 8.791 8.467 1.00 96.75 114 ILE A CA 1
ATOM 896 C C . ILE A 1 114 ? 8.766 7.916 9.710 1.00 96.75 114 ILE A C 1
ATOM 898 O O . ILE A 1 114 ? 8.012 8.262 10.618 1.00 96.75 114 ILE A O 1
ATOM 902 N N . LEU A 1 115 ? 9.456 6.776 9.760 1.00 95.56 115 LEU A N 1
ATOM 903 C CA . LEU A 1 115 ? 9.323 5.791 10.835 1.00 95.56 115 LEU A CA 1
ATOM 904 C C . LEU A 1 115 ? 10.247 6.068 12.027 1.00 95.56 115 LEU A C 1
ATOM 906 O O . LEU A 1 115 ? 10.108 5.393 13.050 1.00 95.56 115 LEU A O 1
ATOM 910 N N . GLY A 1 116 ? 11.179 7.016 11.912 1.00 94.69 116 GLY A N 1
ATOM 911 C CA . GLY A 1 116 ? 12.191 7.330 12.923 1.00 94.69 116 GLY A CA 1
ATOM 912 C C . GLY A 1 116 ? 13.251 6.240 13.117 1.00 94.69 116 GLY A C 1
ATOM 913 O O . GLY A 1 116 ? 13.833 6.148 14.197 1.00 94.69 116 GLY A O 1
ATOM 914 N N . LEU A 1 117 ? 13.460 5.364 12.130 1.00 93.56 117 LEU A N 1
ATOM 915 C CA . LEU A 1 117 ? 14.401 4.239 12.215 1.00 93.56 117 LEU A CA 1
ATOM 916 C C . LEU A 1 117 ? 15.680 4.517 11.416 1.00 93.56 117 LEU A C 1
ATOM 918 O O . LEU A 1 117 ? 15.721 5.438 10.611 1.00 93.56 117 LEU A O 1
ATOM 922 N N . GLN A 1 118 ? 16.721 3.716 11.638 1.00 93.50 118 GLN A N 1
ATOM 923 C CA . GLN A 1 118 ? 17.951 3.742 10.843 1.00 93.50 118 GLN A CA 1
ATOM 924 C C . GLN A 1 118 ? 18.337 2.312 10.477 1.00 93.50 118 GLN A C 1
ATOM 926 O O . GLN A 1 118 ? 18.538 1.485 11.368 1.00 93.50 118 GLN A O 1
ATOM 931 N N . PHE A 1 119 ? 18.424 2.032 9.182 1.00 93.75 119 PHE A N 1
ATOM 932 C CA . PHE A 1 119 ? 18.934 0.775 8.660 1.00 93.75 119 PHE A CA 1
ATOM 933 C C . PHE A 1 119 ? 20.455 0.790 8.712 1.00 93.75 119 PHE A C 1
ATOM 935 O O . PHE A 1 119 ? 21.097 1.751 8.281 1.00 93.75 119 PHE A O 1
ATOM 942 N N . ASN A 1 120 ? 21.046 -0.302 9.187 1.00 94.44 120 ASN A N 1
ATOM 943 C CA . ASN A 1 120 ? 22.472 -0.509 8.964 1.00 94.44 120 ASN A CA 1
ATOM 944 C C . ASN A 1 120 ? 22.748 -0.887 7.495 1.00 94.44 120 ASN A C 1
ATOM 946 O O . ASN A 1 120 ? 21.834 -1.250 6.751 1.00 94.44 120 ASN A O 1
ATOM 950 N N . ASP A 1 121 ? 24.015 -0.828 7.077 1.00 93.81 121 ASP A N 1
ATOM 951 C CA . ASP A 1 121 ? 24.403 -1.083 5.682 1.00 93.81 121 ASP A CA 1
ATOM 952 C C . ASP A 1 121 ? 23.960 -2.469 5.183 1.00 93.81 121 ASP A C 1
ATOM 954 O O . ASP A 1 121 ? 23.493 -2.595 4.053 1.00 93.81 121 ASP A O 1
ATOM 958 N N . GLY A 1 122 ? 24.031 -3.496 6.038 1.00 95.44 122 GLY A N 1
ATOM 959 C CA . GLY A 1 122 ? 23.621 -4.858 5.686 1.00 95.44 122 GLY A CA 1
ATOM 960 C C . GLY A 1 122 ? 22.104 -5.017 5.544 1.00 95.44 122 GLY A C 1
ATOM 961 O O . GLY A 1 122 ? 21.634 -5.694 4.631 1.00 95.44 122 GLY A O 1
ATOM 962 N N . GLU A 1 123 ? 21.320 -4.372 6.411 1.00 93.81 123 GLU A N 1
ATOM 963 C CA . GLU A 1 123 ? 19.857 -4.314 6.290 1.00 93.81 123 GLU A CA 1
ATOM 964 C C . GLU A 1 123 ? 19.446 -3.572 5.021 1.00 93.81 123 GLU A C 1
ATOM 966 O O . GLU A 1 123 ? 18.598 -4.052 4.268 1.00 93.81 123 GLU A O 1
ATOM 971 N N . ARG A 1 124 ? 20.084 -2.429 4.751 1.00 95.19 124 ARG A N 1
ATOM 972 C CA . ARG A 1 124 ? 19.831 -1.640 3.547 1.00 95.19 124 ARG A CA 1
ATOM 973 C C . ARG A 1 124 ? 20.133 -2.445 2.290 1.00 95.19 124 ARG A C 1
ATOM 975 O O . ARG A 1 124 ? 19.291 -2.490 1.399 1.00 95.19 124 ARG A O 1
ATOM 982 N N . GLU A 1 125 ? 21.288 -3.103 2.222 1.00 95.25 125 GLU A N 1
ATOM 983 C CA . GLU A 1 125 ? 21.655 -3.955 1.089 1.00 95.25 125 GLU A CA 1
ATOM 984 C C . GLU A 1 125 ? 20.632 -5.080 0.879 1.00 95.25 125 GLU A C 1
ATOM 986 O O . GLU A 1 125 ? 20.134 -5.260 -0.234 1.00 95.25 125 GLU A O 1
ATOM 991 N N . ALA A 1 126 ? 20.224 -5.769 1.950 1.00 94.69 126 ALA A N 1
ATOM 992 C CA . ALA A 1 126 ? 19.205 -6.816 1.878 1.00 94.69 126 ALA A CA 1
ATOM 993 C C . ALA A 1 126 ? 17.846 -6.281 1.387 1.00 94.69 126 ALA A C 1
ATOM 995 O O . ALA A 1 126 ? 17.179 -6.908 0.562 1.00 94.69 126 ALA A O 1
ATOM 996 N N . HIS A 1 127 ? 17.425 -5.106 1.859 1.00 95.25 127 HIS A N 1
ATOM 997 C CA . HIS A 1 127 ? 16.177 -4.482 1.424 1.00 95.25 127 HIS A CA 1
ATOM 998 C C . HIS A 1 127 ? 16.246 -3.987 -0.022 1.00 95.25 127 HIS A C 1
ATOM 1000 O O . HIS A 1 127 ? 15.252 -4.093 -0.740 1.00 95.25 127 HIS A O 1
ATOM 1006 N N . LEU A 1 128 ? 17.396 -3.498 -0.488 1.00 95.19 128 LEU A N 1
ATOM 1007 C CA . LEU A 1 128 ? 17.597 -3.142 -1.893 1.00 95.19 128 LEU A CA 1
ATOM 1008 C C . LEU A 1 128 ? 17.614 -4.375 -2.798 1.00 95.19 128 LEU A C 1
ATOM 1010 O O . LEU A 1 128 ? 17.052 -4.331 -3.888 1.00 95.19 128 LEU A O 1
ATOM 1014 N N . GLN A 1 129 ? 18.163 -5.498 -2.340 1.00 94.44 129 GLN A N 1
ATOM 1015 C CA . GLN A 1 129 ? 18.082 -6.759 -3.075 1.00 94.44 129 GLN A CA 1
ATOM 1016 C C . GLN A 1 129 ? 16.629 -7.246 -3.214 1.00 94.44 129 GLN A C 1
ATOM 1018 O O . GLN A 1 129 ? 16.225 -7.719 -4.277 1.00 94.44 129 GLN A O 1
ATOM 1023 N N . ASP A 1 130 ? 15.814 -7.087 -2.169 1.00 94.50 130 ASP A N 1
ATOM 1024 C CA . ASP A 1 130 ? 14.380 -7.390 -2.225 1.00 94.50 130 ASP A CA 1
ATOM 1025 C C . ASP A 1 130 ? 13.612 -6.437 -3.164 1.00 94.50 130 ASP A C 1
ATOM 1027 O O . ASP A 1 130 ? 12.640 -6.854 -3.802 1.00 94.50 130 ASP A O 1
ATOM 1031 N N . LEU A 1 131 ? 14.043 -5.173 -3.274 1.00 96.00 131 LEU A N 1
ATOM 1032 C CA . LEU A 1 131 ? 13.517 -4.224 -4.261 1.00 96.00 131 LEU A CA 1
ATOM 1033 C C . LEU A 1 131 ? 13.857 -4.673 -5.682 1.00 96.00 131 LEU A C 1
ATOM 1035 O O . LEU A 1 131 ? 12.976 -4.679 -6.539 1.00 96.00 131 LEU A O 1
ATOM 1039 N N . ASP A 1 132 ? 15.104 -5.075 -5.925 1.00 94.31 132 ASP A N 1
ATOM 1040 C CA . ASP A 1 132 ? 15.562 -5.525 -7.240 1.00 94.31 132 ASP A CA 1
ATOM 1041 C C . ASP A 1 132 ? 14.757 -6.739 -7.716 1.00 94.31 132 ASP A C 1
ATOM 1043 O O . ASP A 1 132 ? 14.210 -6.712 -8.812 1.00 94.31 132 ASP A O 1
ATOM 1047 N N . GLN A 1 133 ? 14.520 -7.729 -6.846 1.00 93.69 133 GLN A N 1
ATOM 1048 C CA . GLN A 1 133 ? 13.655 -8.881 -7.155 1.00 93.69 133 GLN A CA 1
ATOM 1049 C C . GLN A 1 133 ? 12.225 -8.469 -7.543 1.00 93.69 133 GLN A C 1
ATOM 1051 O O . GLN A 1 133 ? 11.617 -9.054 -8.446 1.00 93.69 133 GLN A O 1
ATOM 1056 N N . LEU A 1 134 ? 11.654 -7.467 -6.863 1.00 95.25 134 LEU A N 1
ATOM 1057 C CA . LEU A 1 134 ? 10.338 -6.938 -7.226 1.00 95.25 134 LEU A CA 1
ATOM 1058 C C . LEU A 1 134 ? 10.380 -6.257 -8.597 1.00 95.25 134 LEU A C 1
ATOM 1060 O O . LEU A 1 134 ? 9.484 -6.477 -9.413 1.00 95.25 134 LEU A O 1
ATOM 1064 N N . LEU A 1 135 ? 11.401 -5.440 -8.855 1.00 94.50 135 LEU A N 1
ATOM 1065 C CA . LEU A 1 135 ? 11.566 -4.740 -10.125 1.00 94.50 135 LEU A CA 1
ATOM 1066 C C . LEU A 1 135 ? 11.806 -5.714 -11.279 1.00 94.50 135 LEU A C 1
ATOM 1068 O O . LEU A 1 135 ? 11.147 -5.576 -12.302 1.00 94.50 135 LEU A O 1
ATOM 1072 N N . GLU A 1 136 ? 12.655 -6.727 -11.116 1.00 93.19 136 GLU A N 1
ATOM 1073 C CA . GLU A 1 136 ? 12.886 -7.782 -12.108 1.00 93.19 136 GLU A CA 1
ATOM 1074 C C . GLU A 1 136 ? 11.579 -8.475 -12.498 1.00 93.19 136 GLU A C 1
ATOM 1076 O O . GLU A 1 136 ? 11.264 -8.601 -13.686 1.00 93.19 136 GLU A O 1
ATOM 1081 N N . MET A 1 137 ? 10.758 -8.847 -11.510 1.00 94.31 137 MET A N 1
ATOM 1082 C CA . MET A 1 137 ? 9.443 -9.418 -11.782 1.00 94.31 137 MET A CA 1
ATOM 1083 C C . MET A 1 137 ? 8.565 -8.442 -12.574 1.00 94.31 137 MET A C 1
ATOM 1085 O O . MET A 1 137 ? 7.998 -8.824 -13.597 1.00 94.31 137 MET A O 1
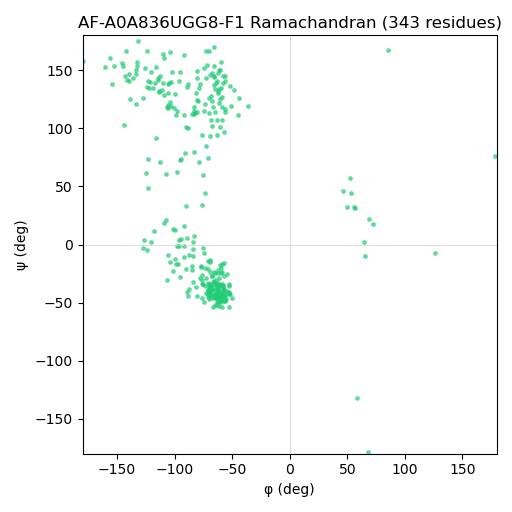ATOM 1089 N N . LEU A 1 138 ? 8.465 -7.180 -12.146 1.00 94.38 138 LEU A N 1
ATOM 1090 C CA . LEU A 1 138 ? 7.655 -6.172 -12.833 1.00 94.38 138 LEU A CA 1
ATOM 1091 C C . LEU A 1 138 ? 8.165 -5.884 -14.254 1.00 94.38 138 LEU A C 1
ATOM 1093 O O . LEU A 1 138 ? 7.365 -5.663 -15.162 1.00 94.38 138 LEU A O 1
ATOM 1097 N N . PHE A 1 139 ? 9.478 -5.903 -14.469 1.00 92.50 139 PHE A N 1
ATOM 1098 C CA . PHE A 1 139 ? 10.118 -5.632 -15.757 1.00 92.50 139 PHE A CA 1
ATOM 1099 C C . PHE A 1 139 ? 10.006 -6.810 -16.718 1.00 92.50 139 PHE A C 1
ATOM 1101 O O . PHE A 1 139 ? 9.937 -6.596 -17.928 1.00 92.50 139 PHE A O 1
ATOM 1108 N N . SER A 1 140 ? 9.884 -8.031 -16.194 1.00 92.75 140 SER A N 1
ATOM 1109 C CA . SER A 1 140 ? 9.595 -9.227 -16.987 1.00 92.75 140 SER A CA 1
ATOM 1110 C C . SER A 1 140 ? 8.169 -9.252 -17.559 1.00 92.75 140 SER A C 1
ATOM 1112 O O . SER A 1 140 ? 7.881 -10.022 -18.478 1.00 92.75 140 SER A O 1
ATOM 1114 N N . LEU A 1 141 ? 7.263 -8.396 -17.063 1.00 93.44 141 LEU A N 1
ATOM 1115 C CA . LEU A 1 141 ? 5.880 -8.367 -17.533 1.00 93.44 141 LEU A CA 1
ATOM 1116 C C . LEU A 1 141 ? 5.815 -7.940 -19.006 1.00 93.44 141 LEU A C 1
ATOM 1118 O O . LEU A 1 141 ? 6.389 -6.908 -19.359 1.00 93.44 141 LEU A O 1
ATOM 1122 N N . PRO A 1 142 ? 5.041 -8.625 -19.875 1.00 93.56 142 PRO A N 1
ATOM 1123 C CA . PRO A 1 142 ? 5.092 -8.410 -21.325 1.00 93.56 142 PRO A CA 1
ATOM 1124 C C . PRO A 1 142 ? 4.884 -6.954 -21.759 1.00 93.56 142 PRO A C 1
ATOM 1126 O O . PRO A 1 142 ? 5.556 -6.450 -22.660 1.00 93.56 142 PRO A O 1
ATOM 1129 N N . ARG A 1 143 ? 3.954 -6.247 -21.102 1.00 91.75 143 ARG A N 1
ATOM 1130 C CA . ARG A 1 143 ? 3.677 -4.832 -21.395 1.00 91.75 143 ARG A CA 1
ATOM 1131 C C . ARG A 1 143 ? 4.830 -3.928 -20.964 1.00 91.75 143 ARG A C 1
ATOM 1133 O O . ARG A 1 143 ? 5.130 -2.981 -21.680 1.00 91.75 143 ARG A O 1
ATOM 1140 N N . VAL A 1 144 ? 5.465 -4.221 -19.834 1.00 92.81 144 VAL A N 1
ATOM 1141 C CA . VAL A 1 144 ? 6.575 -3.439 -19.277 1.00 92.81 144 VAL A CA 1
ATOM 1142 C C . VAL A 1 144 ? 7.846 -3.690 -20.090 1.00 92.81 144 VAL A C 1
ATOM 1144 O O . VAL A 1 144 ? 8.428 -2.736 -20.602 1.00 92.81 144 VAL A O 1
ATOM 1147 N N . ALA A 1 145 ? 8.187 -4.958 -20.336 1.00 92.31 145 ALA A N 1
ATOM 1148 C CA . ALA A 1 145 ? 9.310 -5.383 -21.171 1.00 92.31 145 ALA A CA 1
ATOM 1149 C C . ALA A 1 145 ? 9.284 -4.726 -22.561 1.00 92.31 145 ALA A C 1
ATOM 1151 O O . ALA A 1 145 ? 10.301 -4.229 -23.040 1.00 92.31 145 ALA A O 1
ATOM 1152 N N . LYS A 1 146 ? 8.101 -4.637 -23.189 1.00 92.50 146 LYS A N 1
ATOM 1153 C CA . LYS A 1 146 ? 7.929 -3.953 -24.481 1.00 92.50 146 LYS A CA 1
ATOM 1154 C C . LYS A 1 146 ? 8.328 -2.474 -24.428 1.00 92.50 146 LYS A C 1
ATOM 1156 O O . LYS A 1 146 ? 8.935 -1.976 -25.373 1.00 92.50 146 LYS A O 1
ATOM 1161 N N . HIS A 1 147 ? 7.959 -1.757 -23.367 1.00 90.19 147 HIS A N 1
ATOM 1162 C CA . HIS A 1 147 ? 8.318 -0.345 -23.224 1.00 90.19 147 HIS A CA 1
ATOM 1163 C C . HIS A 1 147 ? 9.785 -0.158 -22.822 1.00 90.19 147 HIS A C 1
ATOM 1165 O O . HIS A 1 147 ? 10.399 0.790 -23.304 1.00 90.19 147 HIS A O 1
ATOM 1171 N N . LEU A 1 148 ? 10.356 -1.068 -22.023 1.00 88.25 148 LEU A N 1
ATOM 1172 C CA . LEU A 1 148 ? 11.787 -1.084 -21.700 1.00 88.25 148 LEU A CA 1
ATOM 1173 C C . LEU A 1 148 ? 12.647 -1.287 -22.955 1.00 88.25 148 LEU A C 1
ATOM 1175 O O . LEU A 1 148 ? 13.524 -0.473 -23.219 1.00 88.25 148 LEU A O 1
ATOM 1179 N N . ALA A 1 149 ? 12.335 -2.291 -23.782 1.00 88.38 149 ALA A N 1
ATOM 1180 C CA . ALA A 1 149 ? 13.062 -2.567 -25.027 1.00 88.38 149 ALA A CA 1
ATOM 1181 C C . ALA A 1 149 ? 13.006 -1.403 -26.034 1.00 88.38 149 ALA A C 1
ATOM 1183 O O . ALA A 1 149 ? 13.918 -1.215 -26.832 1.00 88.38 149 ALA A O 1
ATOM 1184 N N . ALA A 1 150 ? 11.931 -0.611 -25.994 1.00 88.00 150 ALA A N 1
ATOM 1185 C CA . ALA A 1 150 ? 11.760 0.578 -26.824 1.00 88.00 150 ALA A CA 1
ATOM 1186 C C . ALA A 1 150 ? 12.315 1.866 -26.184 1.00 88.00 150 ALA A C 1
ATOM 1188 O O . ALA A 1 150 ? 12.052 2.946 -26.713 1.00 88.00 150 ALA A O 1
ATOM 1189 N N . ALA A 1 151 ? 12.992 1.779 -25.029 1.00 84.81 151 ALA A N 1
ATOM 1190 C CA . ALA A 1 151 ? 13.451 2.923 -24.236 1.00 84.81 151 ALA A CA 1
ATOM 1191 C C . ALA A 1 151 ? 12.338 3.970 -23.974 1.00 84.81 151 ALA A C 1
ATOM 1193 O O . ALA A 1 151 ? 12.564 5.177 -23.904 1.00 84.81 151 ALA A O 1
ATOM 1194 N N . ASN A 1 152 ? 11.087 3.512 -23.852 1.00 86.06 152 ASN A N 1
ATOM 1195 C CA . ASN A 1 152 ? 9.903 4.361 -23.771 1.00 86.06 152 ASN A CA 1
ATOM 1196 C C . ASN A 1 152 ? 9.510 4.621 -22.311 1.00 86.06 152 ASN A C 1
ATOM 1198 O O . ASN A 1 152 ? 8.506 4.092 -21.818 1.00 86.06 152 ASN A O 1
ATOM 1202 N N . ILE A 1 153 ? 10.290 5.466 -21.634 1.00 85.00 153 ILE A N 1
ATOM 1203 C CA . ILE A 1 153 ? 10.028 5.879 -20.246 1.00 85.00 153 ILE A CA 1
ATOM 1204 C C . ILE A 1 153 ? 8.632 6.491 -20.061 1.00 85.00 153 ILE A C 1
ATOM 1206 O O . ILE A 1 153 ? 7.946 6.065 -19.132 1.00 85.00 153 ILE A O 1
ATOM 1210 N N . PRO A 1 154 ? 8.124 7.387 -20.934 1.00 87.25 154 PRO A N 1
ATOM 1211 C CA . PRO A 1 154 ? 6.758 7.899 -20.785 1.00 87.25 154 PRO A CA 1
ATOM 1212 C C . PRO A 1 154 ? 5.695 6.790 -20.806 1.00 87.25 154 PRO A C 1
ATOM 1214 O O . PRO A 1 154 ? 4.692 6.855 -20.095 1.00 87.25 154 PRO A O 1
ATOM 1217 N N . GLY A 1 155 ? 5.915 5.743 -21.606 1.00 88.31 155 GLY A N 1
ATOM 1218 C CA . GLY A 1 155 ? 5.067 4.556 -21.634 1.00 88.31 155 GLY A CA 1
ATOM 1219 C C . GLY A 1 155 ? 5.104 3.765 -20.326 1.00 88.31 155 GLY A C 1
ATOM 1220 O O . GLY A 1 155 ? 4.047 3.379 -19.829 1.00 88.31 155 GLY A O 1
ATOM 1221 N N . LEU A 1 156 ? 6.290 3.585 -19.736 1.00 88.62 156 LEU A N 1
ATOM 1222 C CA . LEU A 1 156 ? 6.456 2.948 -18.422 1.00 88.62 156 LEU A CA 1
ATOM 1223 C C . LEU A 1 156 ? 5.776 3.757 -17.315 1.00 88.62 156 LEU A C 1
ATOM 1225 O O . LEU A 1 156 ? 4.956 3.220 -16.575 1.00 88.62 156 LEU A O 1
ATOM 1229 N N . GLN A 1 157 ? 6.029 5.063 -17.263 1.00 88.56 157 GLN A N 1
ATOM 1230 C CA . GLN A 1 157 ? 5.406 5.972 -16.297 1.00 88.56 157 GLN A CA 1
ATOM 1231 C C . GLN A 1 157 ? 3.877 5.957 -16.404 1.00 88.56 157 GLN A C 1
ATOM 1233 O O . GLN A 1 157 ? 3.178 6.047 -15.397 1.00 88.56 157 GLN A O 1
ATOM 1238 N N . LYS A 1 158 ? 3.332 5.795 -17.618 1.00 89.19 158 LYS A N 1
ATOM 1239 C CA . LYS A 1 158 ? 1.888 5.649 -17.838 1.00 89.19 158 LYS A CA 1
ATOM 1240 C C . LYS A 1 158 ? 1.336 4.323 -17.309 1.00 89.19 158 LYS A C 1
ATOM 1242 O O . LYS A 1 158 ? 0.192 4.305 -16.861 1.00 89.19 158 LYS A O 1
ATOM 1247 N N . ILE A 1 159 ? 2.105 3.232 -17.370 1.00 91.31 159 ILE A N 1
ATOM 1248 C CA . ILE A 1 159 ? 1.705 1.935 -16.798 1.00 91.31 159 ILE A CA 1
ATOM 1249 C C . ILE A 1 159 ? 1.579 2.046 -15.277 1.00 91.31 159 ILE A C 1
ATOM 1251 O O . ILE A 1 159 ? 0.565 1.628 -14.729 1.00 91.31 159 ILE A O 1
ATOM 1255 N N . PHE A 1 160 ? 2.560 2.665 -14.621 1.00 92.81 160 PHE A N 1
ATOM 1256 C CA . PHE A 1 160 ? 2.617 2.797 -13.160 1.00 92.81 160 PHE A CA 1
ATOM 1257 C C . PHE A 1 160 ? 1.971 4.088 -12.630 1.00 92.81 160 PHE A C 1
ATOM 1259 O O . PHE A 1 160 ? 2.175 4.471 -11.481 1.00 92.81 160 PHE A O 1
ATOM 1266 N N . ALA A 1 161 ? 1.170 4.778 -13.447 1.00 89.56 161 ALA A N 1
ATOM 1267 C CA . ALA A 1 161 ? 0.608 6.079 -13.088 1.00 89.56 161 ALA A CA 1
ATOM 1268 C C . ALA A 1 161 ? -0.376 6.030 -11.905 1.00 89.56 161 ALA A C 1
ATOM 1270 O O . ALA A 1 161 ? -0.581 7.045 -11.242 1.00 89.56 161 ALA A O 1
ATOM 1271 N N . SER A 1 162 ? -1.000 4.882 -11.644 1.00 90.88 162 SER A N 1
ATOM 1272 C CA . SER A 1 162 ? -1.870 4.673 -10.482 1.00 90.88 162 SER A CA 1
ATOM 1273 C C . SER A 1 162 ? -1.175 3.903 -9.356 1.00 90.88 162 SER A C 1
ATOM 1275 O O . SER A 1 162 ? -1.830 3.424 -8.438 1.00 90.88 162 SER A O 1
ATOM 1277 N N . SER A 1 163 ? 0.150 3.753 -9.412 1.00 95.19 163 SER A N 1
ATOM 1278 C CA . SER A 1 163 ? 0.900 2.925 -8.471 1.00 95.19 163 SER A CA 1
ATOM 1279 C C . SER A 1 163 ? 1.842 3.756 -7.609 1.00 95.19 163 SER A C 1
ATOM 1281 O O . SER A 1 163 ? 2.461 4.707 -8.079 1.00 95.19 163 SER A O 1
ATOM 1283 N N . ILE A 1 164 ? 1.972 3.358 -6.349 1.00 96.56 164 ILE A N 1
ATOM 1284 C CA . ILE A 1 164 ? 3.014 3.816 -5.436 1.00 96.56 164 ILE A CA 1
ATOM 1285 C C . ILE A 1 164 ? 3.858 2.620 -5.006 1.00 96.56 164 ILE A C 1
ATOM 1287 O O . ILE A 1 164 ? 3.316 1.559 -4.700 1.00 96.56 164 ILE A O 1
ATOM 1291 N N . LEU A 1 165 ? 5.177 2.772 -5.010 1.00 97.88 165 LEU A N 1
ATOM 1292 C CA . LEU A 1 165 ? 6.110 1.760 -4.536 1.00 97.88 165 LEU A CA 1
ATOM 1293 C C . LEU A 1 165 ? 6.657 2.195 -3.183 1.00 97.88 165 LEU A C 1
ATOM 1295 O O . LEU A 1 165 ? 7.257 3.262 -3.072 1.00 97.88 165 LEU A O 1
ATOM 1299 N N . LEU A 1 166 ? 6.420 1.371 -2.168 1.00 97.75 166 LEU A N 1
ATOM 1300 C CA . LEU A 1 166 ? 6.833 1.640 -0.796 1.00 97.75 166 LEU A CA 1
ATOM 1301 C C . LEU A 1 166 ? 7.304 0.363 -0.103 1.00 97.75 166 LEU A C 1
ATOM 1303 O O . LEU A 1 166 ? 7.061 -0.754 -0.575 1.00 97.75 166 LEU A O 1
ATOM 1307 N N . PHE A 1 167 ? 7.956 0.547 1.034 1.00 97.38 167 PHE A N 1
ATOM 1308 C CA . PHE A 1 167 ? 8.506 -0.502 1.865 1.00 97.38 167 PHE A CA 1
ATOM 1309 C C . PHE A 1 167 ? 7.711 -0.601 3.165 1.00 97.38 167 PHE A C 1
ATOM 1311 O O . PHE A 1 167 ? 7.406 0.392 3.816 1.00 97.38 167 PHE A O 1
ATOM 1318 N N . ARG A 1 168 ? 7.340 -1.816 3.554 1.00 96.94 168 ARG A N 1
ATOM 1319 C CA . ARG A 1 168 ? 6.593 -2.073 4.784 1.00 96.94 168 ARG A CA 1
ATOM 1320 C C . ARG A 1 168 ? 7.528 -2.638 5.828 1.00 96.94 168 ARG A C 1
ATOM 1322 O O . ARG A 1 168 ? 8.117 -3.686 5.590 1.00 96.94 168 ARG A O 1
ATOM 1329 N N . HIS A 1 169 ? 7.622 -1.985 6.983 1.00 96.00 169 HIS A N 1
ATOM 1330 C CA . HIS A 1 169 ? 8.528 -2.377 8.063 1.00 96.00 169 HIS A CA 1
ATOM 1331 C C . HIS A 1 169 ? 7.771 -2.847 9.325 1.00 96.00 169 HIS A C 1
ATOM 1333 O O . HIS A 1 169 ? 6.743 -2.262 9.672 1.00 96.00 169 HIS A O 1
ATOM 1339 N N . PRO A 1 170 ? 8.252 -3.880 10.049 1.00 95.44 170 PRO A N 1
ATOM 1340 C CA . PRO A 1 170 ? 7.589 -4.420 11.242 1.00 95.44 170 PRO A CA 1
ATOM 1341 C C . PRO A 1 170 ? 7.695 -3.552 12.503 1.00 95.44 170 PRO A C 1
ATOM 1343 O O . PRO A 1 170 ? 7.064 -3.888 13.508 1.00 95.44 170 PRO A O 1
ATOM 1346 N N . THR A 1 171 ? 8.479 -2.470 12.496 1.00 95.25 171 THR A N 1
ATOM 1347 C CA . THR A 1 171 ? 8.681 -1.586 13.661 1.00 95.25 171 THR A CA 1
ATOM 1348 C C . THR A 1 171 ? 8.554 -0.104 13.316 1.00 95.25 171 THR A C 1
ATOM 1350 O O . THR A 1 171 ? 8.734 0.296 12.167 1.00 95.25 171 THR A O 1
ATOM 1353 N N . LEU A 1 172 ? 8.242 0.685 14.345 1.00 94.31 172 LEU A N 1
ATOM 1354 C CA . LEU A 1 172 ? 8.163 2.147 14.377 1.00 94.31 172 LEU A CA 1
ATOM 1355 C C . LEU A 1 172 ? 9.116 2.633 15.471 1.00 94.31 172 LEU A C 1
ATOM 1357 O O . LEU A 1 172 ? 9.214 1.976 16.508 1.00 94.31 172 LEU A O 1
ATOM 1361 N N . HIS A 1 173 ? 9.830 3.726 15.244 1.00 94.06 173 HIS A N 1
ATOM 1362 C CA . HIS A 1 173 ? 10.857 4.240 16.153 1.00 94.06 173 HIS A CA 1
ATOM 1363 C C . HIS A 1 173 ? 10.640 5.722 16.534 1.00 94.06 173 HIS A C 1
ATOM 1365 O O . HIS A 1 173 ? 11.434 6.267 17.296 1.00 94.06 173 HIS A O 1
ATOM 1371 N N . VAL A 1 174 ? 9.540 6.345 16.076 1.00 87.88 174 VAL A N 1
ATOM 1372 C CA . VAL A 1 174 ? 9.158 7.750 16.350 1.00 87.88 174 VAL A CA 1
ATOM 1373 C C . VAL A 1 174 ? 9.209 8.096 17.845 1.00 87.88 174 VAL A C 1
ATOM 1375 O O . VAL A 1 174 ? 9.806 9.099 18.218 1.00 87.88 174 VAL A O 1
ATOM 1378 N N . ASP A 1 175 ? 8.661 7.224 18.699 1.00 83.38 175 ASP A N 1
ATOM 1379 C CA . ASP A 1 175 ? 8.659 7.359 20.165 1.00 83.38 175 ASP A CA 1
ATOM 1380 C C . ASP A 1 175 ? 9.313 6.132 20.826 1.00 83.38 175 ASP A C 1
ATOM 1382 O O . ASP A 1 175 ? 8.772 5.489 21.735 1.00 83.38 175 ASP A O 1
ATOM 1386 N N . GLY A 1 176 ? 10.492 5.770 20.315 1.00 87.50 176 GLY A N 1
ATOM 1387 C CA . GLY A 1 176 ? 11.213 4.560 20.697 1.00 87.50 176 GLY A CA 1
ATOM 1388 C C . GLY A 1 176 ? 10.766 3.329 19.911 1.00 87.50 176 GLY A C 1
ATOM 1389 O O . GLY A 1 176 ? 9.761 3.337 19.205 1.00 87.50 176 GLY A O 1
ATOM 1390 N N . GLN A 1 177 ? 11.546 2.253 20.021 1.00 93.00 177 GLN A N 1
ATOM 1391 C CA . GLN A 1 177 ? 11.331 1.043 19.234 1.00 93.00 177 GLN A CA 1
ATOM 1392 C C . GLN A 1 177 ? 10.061 0.305 19.676 1.00 93.00 177 GLN A C 1
ATOM 1394 O O . GLN A 1 177 ? 9.991 -0.267 20.765 1.00 93.00 177 GLN A O 1
ATOM 1399 N N . GLN A 1 178 ? 9.069 0.282 18.791 1.00 94.12 178 GLN A N 1
ATOM 1400 C CA . GLN A 1 178 ? 7.768 -0.340 19.001 1.00 94.12 178 GLN A CA 1
ATOM 1401 C C . GLN A 1 178 ? 7.376 -1.203 17.794 1.00 94.12 178 GLN A C 1
ATOM 1403 O O . GLN A 1 178 ? 7.809 -0.937 16.670 1.00 94.12 178 GLN A O 1
ATOM 1408 N N . PRO A 1 179 ? 6.542 -2.242 17.973 1.00 95.25 179 PRO A N 1
ATOM 1409 C CA . PRO A 1 179 ? 5.993 -2.975 16.839 1.00 95.25 179 PRO A CA 1
ATOM 1410 C C . PRO A 1 179 ? 5.089 -2.066 15.996 1.00 95.25 179 PRO A C 1
ATOM 1412 O O . PRO A 1 179 ? 4.289 -1.297 16.529 1.00 95.25 179 PRO A O 1
ATOM 1415 N N . CYS A 1 180 ? 5.180 -2.185 14.674 1.00 95.81 180 CYS A N 1
ATOM 1416 C CA . CYS A 1 180 ? 4.273 -1.528 13.745 1.00 95.81 180 CYS A CA 1
ATOM 1417 C C . CYS A 1 180 ? 2.934 -2.266 13.731 1.00 95.81 180 CYS A C 1
ATOM 1419 O O . CYS A 1 180 ? 2.764 -3.253 13.019 1.00 95.81 180 CYS A O 1
ATOM 1421 N N . ASN A 1 181 ? 2.000 -1.784 14.549 1.00 96.06 181 ASN A N 1
ATOM 1422 C CA . ASN A 1 181 ? 0.610 -2.225 14.619 1.00 96.06 181 ASN A CA 1
ATOM 1423 C C . ASN A 1 181 ? -0.337 -1.008 14.612 1.00 96.06 181 ASN A C 1
ATOM 1425 O O . ASN A 1 181 ? 0.113 0.141 14.623 1.00 96.06 181 ASN A O 1
ATOM 1429 N N . LEU A 1 182 ? -1.655 -1.235 14.575 1.00 95.31 182 LEU A N 1
ATOM 1430 C CA . LEU A 1 182 ? -2.629 -0.138 14.470 1.00 95.31 182 LEU A CA 1
ATOM 1431 C C . LEU A 1 182 ? -2.637 0.769 15.702 1.00 95.31 182 LEU A C 1
ATOM 1433 O O . LEU A 1 182 ? -2.882 1.970 15.576 1.00 95.31 182 LEU A O 1
ATOM 1437 N N . GLU A 1 183 ? -2.380 0.212 16.885 1.00 94.06 183 GLU A N 1
ATOM 1438 C CA . GLU A 1 183 ? -2.301 0.993 18.114 1.00 94.06 183 GLU A CA 1
ATOM 1439 C C . GLU A 1 183 ? -1.149 2.000 18.068 1.00 94.06 183 GLU A C 1
ATOM 1441 O O . GLU A 1 183 ? -1.387 3.196 18.258 1.00 94.06 183 GLU A O 1
ATOM 1446 N N . ASN A 1 184 ? 0.057 1.537 17.744 1.00 95.88 184 ASN A N 1
ATOM 1447 C CA . ASN A 1 184 ? 1.256 2.367 17.741 1.00 95.88 184 ASN A CA 1
ATOM 1448 C C . ASN A 1 184 ? 1.284 3.330 16.548 1.00 95.88 184 ASN A C 1
ATOM 1450 O O . ASN A 1 184 ? 1.654 4.486 16.721 1.00 95.88 184 ASN A O 1
ATOM 1454 N N . LEU A 1 185 ? 0.782 2.930 15.369 1.00 95.94 185 LEU A N 1
ATOM 1455 C CA . LEU A 1 185 ? 0.589 3.858 14.242 1.00 95.94 185 LEU A CA 1
ATOM 1456 C C . LEU A 1 185 ? -0.332 5.024 14.619 1.00 95.94 185 LEU A C 1
ATOM 1458 O O . LEU A 1 185 ? -0.110 6.161 14.215 1.00 95.94 185 LEU A O 1
ATOM 1462 N N . ARG A 1 186 ? -1.372 4.763 15.414 1.00 93.56 186 ARG A N 1
ATOM 1463 C CA . ARG A 1 186 ? -2.300 5.806 15.857 1.00 93.56 186 ARG A CA 1
ATOM 1464 C C . ARG A 1 186 ? -1.698 6.748 16.896 1.00 93.56 186 ARG A C 1
ATOM 1466 O O . ARG A 1 186 ? -2.153 7.887 16.983 1.00 93.56 186 ARG A O 1
ATOM 1473 N N . LEU A 1 187 ? -0.747 6.268 17.696 1.00 93.50 187 LEU A N 1
ATOM 1474 C CA . LEU A 1 187 ? -0.007 7.088 18.654 1.00 93.50 187 LEU A CA 1
ATOM 1475 C C . LEU A 1 187 ? 1.044 7.949 17.947 1.00 93.50 187 LEU A C 1
ATOM 1477 O O . LEU A 1 187 ? 1.081 9.146 18.205 1.00 93.50 187 LEU A O 1
ATOM 1481 N N . ALA A 1 188 ? 1.811 7.359 17.026 1.00 95.50 188 ALA A N 1
ATOM 1482 C CA . ALA A 1 188 ? 2.867 8.042 16.281 1.00 95.50 188 ALA A CA 1
ATOM 1483 C C . ALA A 1 188 ? 2.323 9.062 15.263 1.00 95.50 188 ALA A C 1
ATOM 1485 O O . ALA A 1 188 ? 2.903 10.128 15.093 1.00 95.50 188 ALA A O 1
ATOM 1486 N N . TYR A 1 189 ? 1.181 8.773 14.622 1.00 95.50 189 TYR A N 1
ATOM 1487 C CA . TYR A 1 189 ? 0.598 9.623 13.571 1.00 95.50 189 TYR A CA 1
ATOM 1488 C C . TYR A 1 189 ? -0.854 10.020 13.889 1.00 95.50 189 TYR A C 1
ATOM 1490 O O . TYR A 1 189 ? -1.783 9.676 13.147 1.00 95.50 189 TYR A O 1
ATOM 1498 N N . PRO A 1 190 ? -1.106 10.746 14.995 1.00 94.56 190 PRO A N 1
ATOM 1499 C CA . PRO A 1 190 ? -2.461 11.039 15.466 1.00 94.56 190 PRO A CA 1
ATOM 1500 C C . PRO A 1 190 ? -3.274 11.873 14.465 1.00 94.56 190 PRO A C 1
ATOM 1502 O O . PRO A 1 190 ? -4.508 11.782 14.427 1.00 94.56 190 PRO A O 1
ATOM 1505 N N . ASP A 1 191 ? -2.601 12.640 13.607 1.00 94.25 191 ASP A N 1
ATOM 1506 C CA . ASP A 1 191 ? -3.230 13.490 12.602 1.00 94.25 191 ASP A CA 1
ATOM 1507 C C . ASP A 1 191 ? -3.868 12.724 11.443 1.00 94.25 191 ASP A C 1
ATOM 1509 O O . ASP A 1 191 ? -4.765 13.263 10.797 1.00 94.25 191 ASP A O 1
ATOM 1513 N N . PHE A 1 192 ? -3.575 11.438 11.268 1.00 95.81 192 PHE A N 1
ATOM 1514 C CA . PHE A 1 192 ? -4.298 10.597 10.311 1.00 95.81 192 PHE A CA 1
ATOM 1515 C C . PHE A 1 192 ? -5.587 10.018 10.880 1.00 95.81 192 PHE A C 1
ATOM 1517 O O . PHE A 1 192 ? -6.390 9.467 10.135 1.00 95.81 192 PHE A O 1
ATOM 1524 N N . PHE A 1 193 ? -5.844 10.130 12.184 1.00 95.00 193 PHE A N 1
ATOM 1525 C CA . PHE A 1 193 ? -6.985 9.472 12.815 1.00 95.00 193 PHE A CA 1
ATOM 1526 C C . PHE A 1 193 ? -7.985 10.468 13.391 1.00 95.00 193 PHE A C 1
ATOM 1528 O O . PHE A 1 193 ? -7.668 11.589 13.800 1.00 95.00 193 PHE A O 1
ATOM 1535 N N . TYR A 1 194 ? -9.243 10.036 13.454 1.00 91.69 194 TYR A N 1
ATOM 1536 C CA . TYR A 1 194 ? -10.237 10.717 14.273 1.00 91.69 194 TYR A CA 1
ATOM 1537 C C . TYR A 1 194 ? -9.899 10.561 15.763 1.00 91.69 194 TYR A C 1
ATOM 1539 O O . TYR A 1 194 ? -9.382 9.521 16.203 1.00 91.69 194 TYR A O 1
ATOM 1547 N N . LYS A 1 195 ? -10.243 11.589 16.553 1.00 88.69 195 LYS A N 1
ATOM 1548 C CA . LYS A 1 195 ? -10.077 11.582 18.014 1.00 88.69 195 LYS A CA 1
ATOM 1549 C C . LYS A 1 195 ? -10.716 10.328 18.615 1.00 88.69 195 LYS A C 1
ATOM 1551 O O . LYS A 1 195 ? -11.822 9.946 18.226 1.00 88.69 195 LYS A O 1
ATOM 1556 N N . ARG A 1 196 ? -10.018 9.688 19.561 1.00 85.19 196 ARG A N 1
ATOM 1557 C CA . ARG A 1 196 ? -10.553 8.519 20.275 1.00 85.19 196 ARG A CA 1
ATOM 1558 C C . ARG A 1 196 ? -11.838 8.911 21.004 1.00 85.19 196 ARG A C 1
ATOM 1560 O O . ARG A 1 196 ? -11.921 9.963 21.640 1.00 85.19 196 ARG A O 1
ATOM 1567 N N . LEU A 1 197 ? -12.846 8.056 20.880 1.00 85.38 197 LEU A N 1
ATOM 1568 C CA . LEU A 1 197 ? -14.075 8.176 21.650 1.00 85.38 197 LEU A CA 1
ATOM 1569 C C . LEU A 1 197 ? -13.795 7.794 23.108 1.00 85.38 197 LEU A C 1
ATOM 1571 O O . LEU A 1 197 ? -12.887 7.013 23.382 1.00 85.38 197 LEU A O 1
ATOM 1575 N N . LYS A 1 198 ? -14.603 8.311 24.045 1.00 87.19 198 LYS A N 1
ATOM 1576 C CA . LYS A 1 198 ? -14.513 7.932 25.470 1.00 87.19 198 LYS A CA 1
ATOM 1577 C C . LYS A 1 198 ? -14.693 6.426 25.676 1.00 87.19 198 LYS A C 1
ATOM 1579 O O . LYS A 1 198 ? -14.069 5.844 26.552 1.00 87.19 198 LYS A O 1
ATOM 1584 N N . THR A 1 199 ? -15.558 5.816 24.871 1.00 86.88 199 THR A N 1
ATOM 1585 C CA . THR A 1 199 ? -15.722 4.366 24.800 1.00 86.88 199 THR A CA 1
ATOM 1586 C C . THR A 1 199 ? -14.970 3.879 23.565 1.00 86.88 199 THR A C 1
ATOM 1588 O O . THR A 1 199 ? -15.328 4.311 22.465 1.00 86.88 199 THR A O 1
ATOM 1591 N N . PRO A 1 200 ? -13.937 3.028 23.716 1.00 84.00 200 PRO A N 1
ATOM 1592 C CA . PRO A 1 200 ? -13.163 2.545 22.582 1.00 84.00 200 PRO A CA 1
ATOM 1593 C C . PRO A 1 200 ? -14.060 1.770 21.618 1.00 84.00 200 PRO A C 1
ATOM 1595 O O . PRO A 1 200 ? -15.061 1.159 22.014 1.00 84.00 200 PRO A O 1
ATOM 1598 N N . ASN A 1 201 ? -13.709 1.799 20.334 1.00 84.81 201 ASN A N 1
ATOM 1599 C CA . ASN A 1 201 ? -14.434 0.995 19.362 1.00 84.81 201 ASN A CA 1
ATOM 1600 C C . ASN A 1 201 ? -14.210 -0.487 19.663 1.00 84.81 201 ASN A C 1
ATOM 1602 O O . ASN A 1 201 ? -13.119 -0.896 20.044 1.00 84.81 201 ASN A O 1
ATOM 1606 N N . TRP A 1 202 ? -15.230 -1.315 19.437 1.00 83.62 202 TRP A N 1
ATOM 1607 C CA . TRP A 1 202 ? -15.162 -2.749 19.745 1.00 83.62 202 TRP A CA 1
ATOM 1608 C C . TRP A 1 202 ? -13.998 -3.468 19.029 1.00 83.62 202 TRP A C 1
ATOM 1610 O O . TRP A 1 202 ? -13.515 -4.480 19.532 1.00 83.62 202 TRP A O 1
ATOM 1620 N N . TYR A 1 203 ? -13.548 -2.960 17.872 1.00 84.44 203 TYR A N 1
ATOM 1621 C CA . TYR A 1 203 ? -12.431 -3.539 17.121 1.00 84.44 203 TYR A CA 1
ATOM 1622 C C . TYR A 1 203 ? -11.068 -3.287 17.763 1.00 84.44 203 TYR A C 1
ATOM 1624 O O . TYR A 1 203 ? -10.133 -4.014 17.463 1.00 84.44 203 TYR A O 1
ATOM 1632 N N . GLU A 1 204 ? -10.950 -2.286 18.639 1.00 88.06 204 GLU A N 1
ATOM 1633 C CA . GLU A 1 204 ? -9.690 -1.964 19.326 1.00 88.06 204 GLU A CA 1
ATOM 1634 C C . GLU A 1 204 ? -9.308 -3.061 20.338 1.00 88.06 204 GLU A C 1
ATOM 1636 O O . GLU A 1 204 ? -8.171 -3.120 20.780 1.00 88.06 204 GLU A O 1
ATOM 1641 N N . ALA A 1 205 ? -10.240 -3.963 20.667 1.00 86.88 205 ALA A N 1
ATOM 1642 C CA . ALA A 1 205 ? -10.013 -5.134 21.513 1.00 86.88 205 ALA A CA 1
ATOM 1643 C C . ALA A 1 205 ? -9.806 -6.441 20.716 1.00 86.88 205 ALA A C 1
ATOM 1645 O O . ALA A 1 205 ? -9.961 -7.520 21.280 1.00 86.88 205 ALA A O 1
ATOM 1646 N N . GLN A 1 206 ? -9.595 -6.373 19.398 1.00 88.94 206 GLN A N 1
ATOM 1647 C CA . GLN A 1 206 ? -9.372 -7.553 18.551 1.00 88.94 206 GLN A CA 1
ATOM 1648 C C . GLN A 1 206 ? -7.887 -7.710 18.221 1.00 88.94 206 GLN A C 1
ATOM 1650 O O . GLN A 1 206 ? -7.208 -6.707 18.022 1.00 88.94 206 GLN A O 1
ATOM 1655 N N . ASP A 1 207 ? -7.430 -8.953 18.062 1.00 89.38 207 ASP A N 1
ATOM 1656 C CA . ASP A 1 207 ? -6.012 -9.293 17.846 1.00 89.38 207 ASP A CA 1
ATOM 1657 C C . ASP A 1 207 ? -5.386 -8.527 16.671 1.00 89.38 207 ASP A C 1
ATOM 1659 O O . ASP A 1 207 ? -4.321 -7.928 16.817 1.00 89.38 207 ASP A O 1
ATOM 1663 N N . PHE A 1 208 ? -6.117 -8.392 15.553 1.00 90.00 208 PHE A N 1
ATOM 1664 C CA . PHE A 1 208 ? -5.639 -7.667 14.367 1.00 90.00 208 PHE A CA 1
ATOM 1665 C C . PHE A 1 208 ? -5.281 -6.193 14.625 1.00 90.00 208 PHE A C 1
ATOM 1667 O O . PHE A 1 208 ? -4.647 -5.558 13.784 1.00 90.00 208 PHE A O 1
ATOM 1674 N N . TYR A 1 209 ? -5.738 -5.615 15.740 1.00 91.94 209 TYR A N 1
ATOM 1675 C CA . TYR A 1 209 ? -5.408 -4.248 16.130 1.00 91.94 209 TYR A CA 1
ATOM 1676 C C . TYR A 1 209 ? -3.988 -4.132 16.703 1.00 91.94 209 TYR A C 1
ATOM 1678 O O . TYR A 1 209 ? -3.329 -3.106 16.527 1.00 91.94 209 TYR A O 1
ATOM 1686 N N . THR A 1 210 ? -3.502 -5.196 17.340 1.00 92.06 210 THR A N 1
ATOM 1687 C CA . THR A 1 210 ? -2.160 -5.284 17.931 1.00 92.06 210 THR A CA 1
ATOM 1688 C C . THR A 1 210 ? -1.184 -6.122 17.109 1.00 92.06 210 THR A C 1
ATOM 1690 O O . THR A 1 210 ? 0.025 -6.015 17.326 1.00 92.06 210 THR A O 1
ATOM 1693 N N . ASP A 1 211 ? -1.691 -6.918 16.163 1.00 91.12 211 ASP A N 1
ATOM 1694 C CA . ASP A 1 211 ? -0.886 -7.657 15.192 1.00 91.12 211 ASP A CA 1
ATOM 1695 C C . ASP A 1 211 ? 0.029 -6.714 14.409 1.00 91.12 211 ASP A C 1
ATOM 1697 O O . ASP A 1 211 ? -0.334 -5.577 14.094 1.00 91.12 211 ASP A O 1
ATOM 1701 N N . ARG A 1 212 ? 1.224 -7.209 14.080 1.00 91.38 212 ARG A N 1
ATOM 1702 C CA . ARG A 1 212 ? 2.246 -6.459 13.347 1.00 91.38 212 ARG A CA 1
ATOM 1703 C C . ARG A 1 212 ? 2.448 -6.997 11.938 1.00 91.38 212 ARG A C 1
ATOM 1705 O O . ARG A 1 212 ? 2.102 -8.139 11.642 1.00 91.38 212 ARG A O 1
ATOM 1712 N N . ILE A 1 213 ? 3.090 -6.194 11.097 1.00 90.62 213 ILE A N 1
ATOM 1713 C CA . ILE A 1 213 ? 3.669 -6.681 9.841 1.00 90.62 213 ILE A CA 1
ATOM 1714 C C . ILE A 1 213 ? 4.718 -7.744 10.204 1.00 90.62 213 ILE A C 1
ATOM 1716 O O . ILE A 1 213 ? 5.583 -7.491 11.038 1.00 90.62 213 ILE A O 1
ATOM 1720 N N . GLU A 1 214 ? 4.607 -8.949 9.644 1.00 87.19 214 GLU A N 1
ATOM 1721 C CA . GLU A 1 214 ? 5.454 -10.087 10.041 1.00 87.19 214 GLU A CA 1
ATOM 1722 C C . GLU A 1 214 ? 6.903 -9.915 9.576 1.00 87.19 214 GLU A C 1
ATOM 1724 O O . GLU A 1 214 ? 7.837 -10.116 10.354 1.00 87.19 214 GLU A O 1
ATOM 1729 N N . HIS A 1 215 ? 7.081 -9.507 8.318 1.00 90.50 215 HIS A N 1
ATOM 1730 C CA . HIS A 1 215 ? 8.386 -9.381 7.681 1.00 90.50 215 HIS A CA 1
ATOM 1731 C C . HIS A 1 215 ? 8.492 -8.084 6.879 1.00 90.50 215 HIS A C 1
ATOM 1733 O O . HIS A 1 215 ? 7.508 -7.693 6.236 1.00 90.50 215 HIS A O 1
ATOM 1739 N N . PRO A 1 216 ? 9.671 -7.438 6.879 1.00 93.81 216 PRO A N 1
ATOM 1740 C CA . PRO A 1 216 ? 9.920 -6.297 6.018 1.00 93.81 216 PRO A CA 1
ATOM 1741 C C . PRO A 1 216 ? 9.808 -6.695 4.543 1.00 93.81 216 PRO A C 1
ATOM 1743 O O . PRO A 1 216 ? 10.322 -7.743 4.153 1.00 93.81 216 PRO A O 1
ATOM 1746 N N . HIS A 1 217 ? 9.114 -5.901 3.726 1.00 95.31 217 HIS A N 1
ATOM 1747 C CA . HIS A 1 217 ? 8.969 -6.193 2.296 1.00 95.31 217 HIS A CA 1
ATOM 1748 C C . HIS A 1 217 ? 8.560 -4.973 1.468 1.00 95.31 217 HIS A C 1
ATOM 1750 O O . HIS A 1 217 ? 7.854 -4.082 1.939 1.00 95.31 217 HIS A O 1
ATOM 1756 N N . TRP A 1 218 ? 8.940 -4.982 0.190 1.00 97.31 218 TRP A N 1
ATOM 1757 C CA . TRP A 1 218 ? 8.462 -4.019 -0.800 1.00 97.31 218 TRP A CA 1
ATOM 1758 C C . TRP A 1 218 ? 7.082 -4.385 -1.337 1.00 97.31 218 TRP A C 1
ATOM 1760 O O . TRP A 1 218 ? 6.772 -5.559 -1.568 1.00 97.31 218 TRP A O 1
ATOM 1770 N N . ALA A 1 219 ? 6.267 -3.361 -1.579 1.00 96.94 219 ALA A N 1
ATOM 1771 C CA . ALA A 1 219 ? 4.942 -3.505 -2.155 1.00 96.94 219 ALA A CA 1
ATOM 1772 C C . ALA A 1 219 ? 4.663 -2.409 -3.189 1.00 96.94 219 ALA A C 1
ATOM 1774 O O . ALA A 1 219 ? 4.700 -1.216 -2.881 1.00 96.94 219 ALA A O 1
ATOM 1775 N N . LEU A 1 220 ? 4.295 -2.823 -4.402 1.00 97.56 220 LEU A N 1
ATOM 1776 C CA . LEU A 1 220 ? 3.699 -1.933 -5.393 1.00 97.56 220 LEU A CA 1
ATOM 1777 C C . LEU A 1 220 ? 2.191 -1.860 -5.130 1.00 97.56 220 LEU A C 1
ATOM 1779 O O . LEU A 1 220 ? 1.457 -2.837 -5.278 1.00 97.56 220 LEU A O 1
ATOM 1783 N N . CYS A 1 221 ? 1.728 -0.697 -4.709 1.00 97.06 221 CYS A N 1
ATOM 1784 C CA . CYS A 1 221 ? 0.370 -0.452 -4.268 1.00 97.06 221 CYS A CA 1
ATOM 1785 C C . CYS A 1 221 ? -0.390 0.353 -5.313 1.00 97.06 221 CYS A C 1
ATOM 1787 O O . CYS A 1 221 ? -0.046 1.501 -5.577 1.00 97.06 221 CYS A O 1
ATOM 1789 N N . ASP A 1 222 ? -1.461 -0.215 -5.856 1.00 94.69 222 ASP A N 1
ATOM 1790 C CA . ASP A 1 222 ? -2.352 0.533 -6.737 1.00 94.69 222 ASP A CA 1
ATOM 1791 C C . ASP A 1 222 ? -3.315 1.367 -5.887 1.00 94.69 222 ASP A C 1
ATOM 1793 O O . ASP A 1 222 ? -3.924 0.864 -4.931 1.00 94.69 222 ASP A O 1
ATOM 1797 N N . PHE A 1 223 ? -3.427 2.650 -6.206 1.00 92.62 223 PHE A N 1
ATOM 1798 C CA . PHE A 1 223 ? -4.392 3.543 -5.585 1.00 92.62 223 PHE A CA 1
ATOM 1799 C C . PHE A 1 223 ? -5.652 3.711 -6.431 1.00 92.62 223 PHE A C 1
ATOM 1801 O O . PHE A 1 223 ? -6.582 4.343 -5.954 1.00 92.62 223 PHE A O 1
ATOM 1808 N N . ASP A 1 224 ? -5.775 3.101 -7.611 1.00 89.88 224 ASP A N 1
ATOM 1809 C CA . ASP A 1 224 ? -7.082 2.929 -8.249 1.00 89.88 224 ASP A CA 1
ATOM 1810 C C . ASP A 1 224 ? -7.777 1.682 -7.678 1.00 89.88 224 ASP A C 1
ATOM 1812 O O . ASP A 1 224 ? -7.328 0.545 -7.841 1.00 89.88 224 ASP A O 1
ATOM 1816 N N . TYR A 1 225 ? -8.902 1.873 -6.977 1.00 90.44 225 TYR A N 1
ATOM 1817 C CA . TYR A 1 225 ? -9.616 0.734 -6.398 1.00 90.44 225 TYR A CA 1
ATOM 1818 C C . TYR A 1 225 ? -10.334 -0.096 -7.468 1.00 90.44 225 TYR A C 1
ATOM 1820 O O . TYR A 1 225 ? -10.978 0.411 -8.390 1.00 90.44 225 TYR A O 1
ATOM 1828 N N . LEU A 1 226 ? -10.344 -1.410 -7.265 1.00 92.38 226 LEU A N 1
ATOM 1829 C CA . LEU A 1 226 ? -11.188 -2.329 -8.013 1.00 92.38 226 LEU A CA 1
ATOM 1830 C C . LEU A 1 226 ? -12.581 -2.349 -7.389 1.00 92.38 226 LEU A C 1
ATOM 1832 O O . LEU A 1 226 ? -12.769 -2.829 -6.269 1.00 92.38 226 LEU A O 1
ATOM 1836 N N . ASN A 1 227 ? -13.576 -1.839 -8.115 1.00 88.88 227 ASN A N 1
ATOM 1837 C CA . ASN A 1 227 ? -14.961 -1.798 -7.648 1.00 88.88 227 ASN A CA 1
ATOM 1838 C C . ASN A 1 227 ? -15.505 -3.222 -7.407 1.00 88.88 227 ASN A C 1
ATOM 1840 O O . ASN A 1 227 ? -15.554 -4.038 -8.333 1.00 88.88 227 ASN A O 1
ATOM 1844 N N . CYS A 1 228 ? -15.939 -3.487 -6.174 1.00 86.94 228 CYS A N 1
ATOM 1845 C CA . CYS A 1 228 ? -16.428 -4.774 -5.675 1.00 86.94 228 CYS A CA 1
ATOM 1846 C C . CYS A 1 228 ? -17.953 -4.802 -5.461 1.00 86.94 228 CYS A C 1
ATOM 1848 O O . CYS A 1 228 ? -18.458 -5.625 -4.706 1.00 86.94 228 CYS A O 1
ATOM 1850 N N . THR A 1 229 ? -18.707 -3.911 -6.113 1.00 81.69 229 THR A N 1
ATOM 1851 C CA . THR A 1 229 ? -20.173 -3.828 -5.947 1.00 81.69 229 THR A CA 1
ATOM 1852 C C . THR A 1 229 ? -20.867 -5.108 -6.399 1.00 81.69 229 THR A C 1
ATOM 1854 O O . THR A 1 229 ? -21.726 -5.618 -5.693 1.00 81.69 229 THR A O 1
ATOM 1857 N N . LEU A 1 230 ? -20.460 -5.645 -7.554 1.00 76.50 230 LEU A N 1
ATOM 1858 C CA . LEU A 1 230 ? -21.087 -6.820 -8.177 1.00 76.50 230 LEU A CA 1
ATOM 1859 C C . LEU A 1 230 ? -20.255 -8.102 -8.045 1.00 76.50 230 LEU A C 1
ATOM 1861 O O . LEU A 1 230 ? -20.682 -9.179 -8.447 1.00 76.50 230 LEU A O 1
ATOM 1865 N N . ARG A 1 231 ? -19.009 -8.005 -7.572 1.00 80.44 231 ARG A N 1
ATOM 1866 C CA . ARG A 1 231 ? -18.089 -9.149 -7.488 1.00 80.44 231 ARG A CA 1
ATOM 1867 C C . ARG A 1 231 ? -17.243 -9.044 -6.235 1.00 80.44 231 ARG A C 1
ATOM 1869 O O . ARG A 1 231 ? -16.827 -7.949 -5.869 1.00 80.44 231 ARG A O 1
ATOM 1876 N N . ARG A 1 232 ? -16.946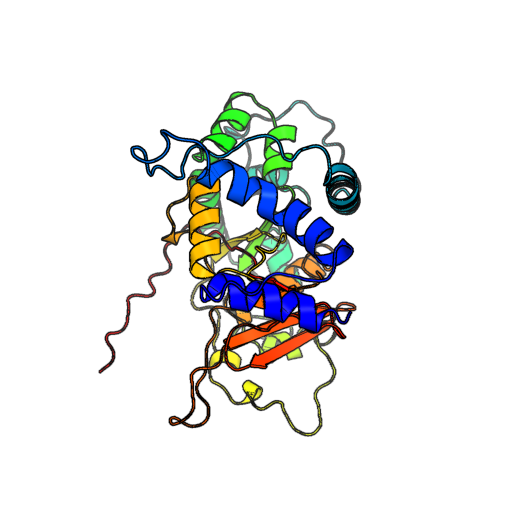 -10.197 -5.638 1.00 85.44 232 ARG A N 1
ATOM 1877 C CA . ARG A 1 232 ? -16.091 -10.282 -4.453 1.00 85.44 232 ARG A CA 1
ATOM 1878 C C . ARG A 1 232 ? -14.641 -9.859 -4.757 1.00 85.44 232 ARG A C 1
ATOM 1880 O O . ARG A 1 232 ? -14.217 -9.993 -5.915 1.00 85.44 232 ARG A O 1
ATOM 1887 N N . PRO A 1 233 ? -13.891 -9.375 -3.747 1.00 90.31 233 PRO A N 1
ATOM 1888 C CA . PRO A 1 233 ? -12.506 -8.938 -3.906 1.00 90.31 233 PRO A CA 1
ATOM 1889 C C . PRO A 1 233 ? -11.602 -9.977 -4.569 1.00 90.31 233 PRO A C 1
ATOM 1891 O O . PRO A 1 233 ? -10.839 -9.621 -5.461 1.00 90.31 233 PRO A O 1
ATOM 1894 N N . GLU A 1 234 ? -11.741 -11.261 -4.229 1.00 90.81 234 GLU A N 1
ATOM 1895 C CA . GLU A 1 234 ? -10.881 -12.334 -4.744 1.00 90.81 234 GLU A CA 1
ATOM 1896 C C . GLU A 1 234 ? -10.974 -12.411 -6.271 1.00 90.81 234 GLU A C 1
ATOM 1898 O O . GLU A 1 234 ? -9.969 -12.354 -6.974 1.00 90.81 234 GLU A O 1
ATOM 1903 N N . ARG A 1 235 ? -12.201 -12.405 -6.812 1.00 90.56 235 ARG A N 1
ATOM 1904 C CA . ARG A 1 235 ? -12.429 -12.448 -8.265 1.00 90.56 235 ARG A CA 1
ATOM 1905 C C . ARG A 1 235 ? -11.920 -11.190 -8.971 1.00 90.56 235 ARG A C 1
ATOM 1907 O O . ARG A 1 235 ? -11.532 -11.258 -10.137 1.00 90.56 235 ARG A O 1
ATOM 1914 N N . LYS A 1 236 ? -11.950 -10.035 -8.299 1.00 93.31 236 LYS A N 1
ATOM 1915 C CA . LYS A 1 236 ? -11.414 -8.773 -8.833 1.00 93.31 236 LYS A CA 1
ATOM 1916 C C . LYS A 1 236 ? -9.888 -8.801 -8.884 1.00 93.31 236 LYS A C 1
ATOM 1918 O O . LYS A 1 236 ? -9.330 -8.422 -9.908 1.00 93.31 236 LYS A O 1
ATOM 1923 N N . LEU A 1 237 ? -9.242 -9.313 -7.841 1.00 94.44 237 LEU A N 1
ATOM 1924 C CA . LEU A 1 237 ? -7.786 -9.438 -7.758 1.00 94.44 237 LEU A CA 1
ATOM 1925 C C . LEU A 1 237 ? -7.238 -10.481 -8.734 1.00 94.44 237 LEU A C 1
ATOM 1927 O O . LEU A 1 237 ? -6.261 -10.194 -9.416 1.00 94.44 237 LEU A O 1
ATOM 1931 N N . THR A 1 238 ? -7.902 -11.629 -8.911 1.00 92.69 238 THR A N 1
ATOM 1932 C CA . THR A 1 238 ? -7.537 -12.597 -9.964 1.00 92.69 238 THR A CA 1
ATOM 1933 C C . THR A 1 238 ? -7.616 -11.965 -11.356 1.00 92.69 238 THR A C 1
ATOM 1935 O O . THR A 1 238 ? -6.726 -12.155 -12.183 1.00 92.69 238 THR A O 1
ATOM 1938 N N . GLY A 1 239 ? -8.664 -11.173 -11.616 1.00 92.56 239 GLY A N 1
ATOM 1939 C CA . GLY A 1 239 ? -8.797 -10.430 -12.870 1.00 92.56 239 GLY A CA 1
ATOM 1940 C C . GLY A 1 239 ? -7.679 -9.404 -13.067 1.00 92.56 239 GLY A C 1
ATOM 1941 O O . GLY A 1 239 ? -7.125 -9.312 -14.159 1.00 92.56 239 GLY A O 1
ATOM 1942 N N . TYR A 1 240 ? -7.313 -8.677 -12.010 1.00 94.44 240 TYR A N 1
ATOM 1943 C CA . TYR A 1 240 ? -6.192 -7.737 -12.024 1.00 94.44 240 TYR A CA 1
ATOM 1944 C C . TYR A 1 240 ? -4.859 -8.438 -12.309 1.00 94.44 240 TYR A C 1
ATOM 1946 O O . TYR A 1 240 ? -4.129 -8.010 -13.198 1.00 94.44 240 TYR A O 1
ATOM 1954 N N . ALA A 1 241 ? -4.581 -9.555 -11.629 1.00 94.00 241 ALA A N 1
ATOM 1955 C CA . ALA A 1 241 ? -3.380 -10.357 -11.848 1.00 94.00 241 ALA A CA 1
ATOM 1956 C C . ALA A 1 241 ? -3.270 -10.801 -13.314 1.00 94.00 241 ALA A C 1
ATOM 1958 O O . ALA A 1 241 ? -2.262 -10.537 -13.966 1.00 94.00 241 ALA A O 1
ATOM 1959 N N . ARG A 1 242 ? -4.353 -11.349 -13.884 1.00 93.19 242 ARG A N 1
ATOM 1960 C CA . ARG A 1 242 ? -4.408 -11.727 -15.305 1.00 93.19 242 ARG A CA 1
ATOM 1961 C C . ARG A 1 242 ? -4.149 -10.532 -16.231 1.00 93.19 242 ARG A C 1
ATOM 1963 O O . ARG A 1 242 ? -3.368 -10.658 -17.168 1.00 93.19 242 ARG A O 1
ATOM 1970 N N . GLN A 1 243 ? -4.756 -9.371 -15.970 1.00 91.69 243 GLN A N 1
ATOM 1971 C CA . GLN A 1 243 ? -4.548 -8.155 -16.776 1.00 91.69 243 GLN A CA 1
ATOM 1972 C C . GLN A 1 243 ? -3.097 -7.662 -16.757 1.00 91.69 243 GLN A C 1
ATOM 1974 O O . GLN A 1 243 ? -2.608 -7.137 -17.759 1.00 91.69 243 GLN A O 1
ATOM 1979 N N . TRP A 1 244 ? -2.414 -7.846 -15.630 1.00 91.44 244 TRP A N 1
ATOM 1980 C CA . TRP A 1 244 ? -0.996 -7.541 -15.471 1.00 91.44 244 TRP A CA 1
ATOM 1981 C C . TRP A 1 244 ? -0.072 -8.667 -15.949 1.00 91.44 244 TRP A C 1
ATOM 1983 O O . TRP A 1 244 ? 1.136 -8.472 -15.974 1.00 91.44 244 TRP A O 1
ATOM 1993 N N . SER A 1 245 ? -0.617 -9.813 -16.381 1.00 93.75 245 SER A N 1
ATOM 1994 C CA . SER A 1 245 ? 0.152 -11.037 -16.668 1.00 93.75 245 SER A CA 1
ATOM 1995 C C . SER A 1 245 ? 0.973 -11.522 -15.464 1.00 93.75 245 SER A C 1
ATOM 1997 O O . SER A 1 245 ? 2.040 -12.103 -15.623 1.00 93.75 245 SER A O 1
ATOM 1999 N N . LEU A 1 246 ? 0.461 -11.278 -14.257 1.00 91.12 246 LEU A N 1
ATOM 2000 C CA . LEU A 1 246 ? 1.033 -11.718 -12.992 1.00 91.12 246 LEU A CA 1
ATOM 2001 C C . LEU A 1 246 ? 0.366 -13.020 -12.524 1.00 91.12 246 LEU A C 1
ATOM 2003 O O . LEU A 1 246 ? -0.863 -13.149 -12.612 1.00 91.12 246 LEU A O 1
ATOM 2007 N N . PRO A 1 247 ? 1.125 -1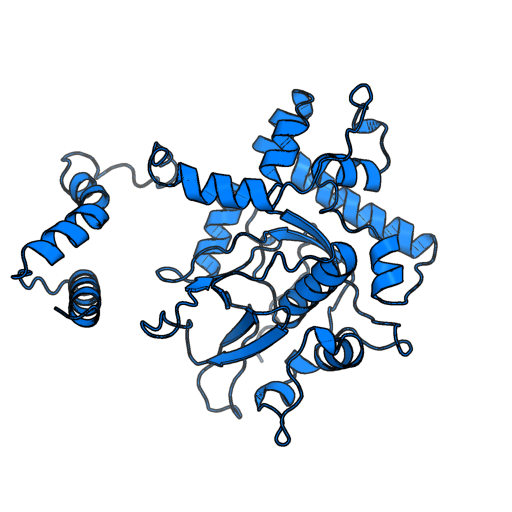3.968 -11.949 1.00 88.88 247 PRO A N 1
ATOM 2008 C CA . PRO A 1 247 ? 0.539 -15.049 -11.167 1.00 88.88 247 PRO A CA 1
ATOM 2009 C C . PRO A 1 247 ? -0.289 -14.491 -10.000 1.00 88.88 247 PRO A C 1
ATOM 2011 O O . PRO A 1 247 ? 0.123 -13.551 -9.319 1.00 88.88 247 PRO A O 1
ATOM 2014 N N . SER A 1 248 ? -1.457 -15.091 -9.740 1.00 85.81 248 SER A N 1
ATOM 2015 C CA . SER A 1 248 ? -2.380 -14.631 -8.685 1.00 85.81 248 SER A CA 1
ATOM 2016 C C . SER A 1 248 ? -1.748 -14.480 -7.287 1.00 85.81 248 SER A C 1
ATOM 2018 O O . SER A 1 248 ? -2.109 -13.515 -6.618 1.00 85.81 248 SER A O 1
ATOM 2020 N N . PRO A 1 249 ? -0.794 -15.328 -6.840 1.00 88.25 249 PRO A N 1
ATOM 2021 C CA . PRO A 1 249 ? -0.154 -15.178 -5.525 1.00 88.25 249 PRO A CA 1
ATOM 2022 C C . PRO A 1 249 ? 0.581 -13.846 -5.297 1.00 88.25 249 PRO A C 1
ATOM 2024 O O . PRO A 1 249 ? 0.721 -13.414 -4.149 1.00 88.25 249 PRO A O 1
ATOM 2027 N N . HIS A 1 250 ? 1.016 -13.176 -6.371 1.00 91.06 250 HIS A N 1
ATOM 2028 C CA . HIS A 1 250 ? 1.689 -11.880 -6.277 1.00 91.06 250 HIS A CA 1
ATOM 2029 C C . HIS A 1 250 ? 0.726 -10.723 -6.026 1.00 91.06 250 HIS A C 1
ATOM 2031 O O . HIS A 1 250 ? 1.176 -9.675 -5.584 1.00 91.06 250 HIS A O 1
ATOM 2037 N N . VAL A 1 251 ? -0.576 -10.885 -6.288 1.00 94.69 251 VAL A N 1
ATOM 2038 C CA . VAL A 1 251 ? -1.582 -9.825 -6.135 1.00 94.69 251 VAL A CA 1
ATOM 2039 C C . VAL A 1 251 ? -2.432 -10.095 -4.902 1.00 94.69 251 VAL A C 1
ATOM 2041 O O . VAL A 1 251 ? -3.168 -11.077 -4.831 1.00 94.69 251 VAL A O 1
ATOM 2044 N N . ARG A 1 252 ? -2.373 -9.187 -3.929 1.00 91.25 252 ARG A N 1
ATOM 2045 C CA . ARG A 1 252 ? -2.964 -9.388 -2.606 1.00 91.25 252 ARG A CA 1
ATOM 2046 C C . ARG A 1 252 ? -4.007 -8.345 -2.258 1.00 91.25 252 ARG A C 1
ATOM 2048 O O . ARG A 1 252 ? -3.913 -7.172 -2.626 1.00 91.25 252 ARG A O 1
ATOM 2055 N N . GLN A 1 253 ? -4.983 -8.792 -1.474 1.00 94.38 253 GLN A N 1
ATOM 2056 C CA . GLN A 1 253 ? -5.840 -7.906 -0.705 1.00 94.38 253 GLN A CA 1
ATOM 2057 C C . GLN A 1 253 ? -5.107 -7.490 0.570 1.00 94.38 253 GLN A C 1
ATOM 2059 O O . GLN A 1 253 ? -4.724 -8.342 1.373 1.00 94.38 253 GLN A O 1
ATOM 2064 N N . LYS A 1 254 ? -4.970 -6.182 0.775 1.00 94.81 254 LYS A N 1
ATOM 2065 C CA . LYS A 1 254 ? -4.338 -5.615 1.970 1.00 94.81 254 LYS A CA 1
ATOM 2066 C C . LYS A 1 254 ? -5.124 -5.970 3.233 1.00 94.81 254 LYS A C 1
ATOM 2068 O O . LYS A 1 254 ? -6.360 -5.931 3.241 1.00 94.81 254 LYS A O 1
ATOM 2073 N N . SER A 1 255 ? -4.410 -6.275 4.306 1.00 95.00 255 SER A N 1
ATOM 2074 C CA . SER A 1 255 ? -4.942 -6.254 5.668 1.00 95.00 255 SER A CA 1
ATOM 2075 C C . SER A 1 255 ? -5.303 -4.823 6.090 1.00 95.00 255 SER A C 1
ATOM 2077 O O . SER A 1 255 ? -4.973 -3.847 5.408 1.00 95.00 255 SER A O 1
ATOM 2079 N N . VAL A 1 256 ? -5.987 -4.671 7.228 1.00 95.44 256 VAL A N 1
ATOM 2080 C CA . VAL A 1 256 ? -6.279 -3.338 7.787 1.00 95.44 256 VAL A CA 1
ATOM 2081 C C . VAL A 1 256 ? -4.993 -2.595 8.130 1.00 95.44 256 VAL A C 1
ATOM 2083 O O . VAL A 1 256 ? -4.885 -1.409 7.833 1.00 95.44 256 VAL A O 1
ATOM 2086 N N . LEU A 1 257 ? -4.019 -3.295 8.714 1.00 96.50 257 LEU A N 1
ATOM 2087 C CA . LEU A 1 257 ? -2.724 -2.722 9.057 1.00 96.50 257 LEU A CA 1
ATOM 2088 C C . LEU A 1 257 ? -2.016 -2.179 7.818 1.00 96.50 257 LEU A C 1
ATOM 2090 O O . LEU A 1 257 ? -1.710 -0.995 7.778 1.00 96.50 257 LEU A O 1
ATOM 2094 N N . GLU A 1 258 ? -1.847 -3.001 6.782 1.00 96.69 258 GLU A N 1
ATOM 2095 C CA . GLU A 1 258 ? -1.205 -2.578 5.530 1.00 96.69 258 GLU A CA 1
ATOM 2096 C C . GLU A 1 258 ? -1.967 -1.427 4.862 1.00 96.69 258 GLU A C 1
ATOM 2098 O O . GLU A 1 258 ? -1.371 -0.451 4.421 1.00 96.69 258 GLU A O 1
ATOM 2103 N N . GLY A 1 259 ? -3.302 -1.493 4.822 1.00 96.06 259 GLY A N 1
ATOM 2104 C CA . GLY A 1 259 ? -4.113 -0.439 4.217 1.00 96.06 259 GLY A CA 1
ATOM 2105 C C . GLY A 1 259 ? -3.982 0.920 4.915 1.00 96.06 259 GLY A C 1
ATOM 2106 O O . GLY A 1 259 ? -4.070 1.951 4.244 1.00 96.06 259 GLY A O 1
ATOM 2107 N N . ILE A 1 260 ? -3.790 0.931 6.237 1.00 97.38 260 ILE A N 1
ATOM 2108 C CA . ILE A 1 260 ? -3.570 2.147 7.032 1.00 97.38 260 ILE A CA 1
ATOM 2109 C C . ILE A 1 260 ? -2.120 2.605 6.937 1.00 97.38 260 ILE A C 1
ATOM 2111 O O . ILE A 1 260 ? -1.883 3.789 6.717 1.00 97.38 260 ILE A O 1
ATOM 2115 N N . TYR A 1 261 ? -1.176 1.673 7.042 1.00 97.56 261 TYR A N 1
ATOM 2116 C CA . TYR A 1 261 ? 0.249 1.928 6.890 1.00 97.56 261 TYR A CA 1
ATOM 2117 C C . TYR A 1 261 ? 0.535 2.645 5.569 1.00 97.56 261 TYR A C 1
ATOM 2119 O O . TYR A 1 261 ? 1.050 3.757 5.574 1.00 97.56 261 TYR A O 1
ATOM 2127 N N . ASP A 1 262 ? 0.075 2.090 4.444 1.00 97.25 262 ASP A N 1
ATOM 2128 C CA . ASP A 1 262 ? 0.298 2.672 3.118 1.00 97.25 262 ASP A CA 1
ATOM 2129 C C . ASP A 1 262 ? -0.263 4.106 3.004 1.00 97.25 262 ASP A C 1
ATOM 2131 O O . ASP A 1 262 ? 0.310 4.948 2.316 1.00 97.25 262 ASP A O 1
ATOM 2135 N N . ARG A 1 263 ? -1.381 4.410 3.680 1.00 97.25 263 ARG A N 1
ATOM 2136 C CA . ARG A 1 263 ? -1.992 5.754 3.698 1.00 97.25 263 ARG A CA 1
ATOM 2137 C C . ARG A 1 263 ? -1.166 6.761 4.480 1.00 97.25 263 ARG A C 1
ATOM 2139 O O . ARG A 1 263 ? -1.047 7.893 4.032 1.00 97.25 263 ARG A O 1
ATOM 2146 N N . ILE A 1 264 ? -0.624 6.345 5.621 1.00 97.38 264 ILE A N 1
ATOM 2147 C CA . ILE A 1 264 ? 0.252 7.184 6.440 1.00 97.38 264 ILE A CA 1
ATOM 2148 C C . ILE A 1 264 ? 1.552 7.441 5.685 1.00 97.38 264 ILE A C 1
ATOM 2150 O O . ILE A 1 264 ? 1.887 8.591 5.446 1.00 97.38 264 ILE A O 1
ATOM 2154 N N . ILE A 1 265 ? 2.228 6.385 5.224 1.00 97.19 265 ILE A N 1
ATOM 2155 C CA . ILE A 1 265 ? 3.514 6.509 4.531 1.00 97.19 265 ILE A CA 1
ATOM 2156 C C . ILE A 1 265 ? 3.388 7.356 3.260 1.00 97.19 265 ILE A C 1
ATOM 2158 O O . ILE A 1 265 ? 4.183 8.265 3.049 1.00 97.19 265 ILE A O 1
ATOM 2162 N N . SER A 1 266 ? 2.359 7.120 2.437 1.00 95.69 266 SER A N 1
ATOM 2163 C CA . SER A 1 266 ? 2.110 7.963 1.258 1.00 95.69 266 SER A CA 1
ATOM 2164 C C . SER A 1 266 ? 1.746 9.407 1.617 1.00 95.69 266 SER A C 1
ATOM 2166 O O . SER A 1 266 ? 2.209 10.326 0.944 1.00 95.69 266 SER A O 1
ATOM 2168 N N . GLY A 1 267 ? 0.965 9.617 2.680 1.00 95.38 267 GLY A N 1
ATOM 2169 C CA . GLY A 1 267 ? 0.594 10.944 3.163 1.00 95.38 267 GLY A CA 1
ATOM 2170 C C . GLY A 1 267 ? 1.791 11.748 3.659 1.00 95.38 267 GLY A C 1
ATOM 2171 O O . GLY A 1 267 ? 1.933 12.902 3.272 1.00 95.38 267 GLY A O 1
ATOM 2172 N N . GLU A 1 268 ? 2.671 11.132 4.446 1.00 96.25 268 GLU A N 1
ATOM 2173 C CA . GLU A 1 268 ? 3.885 11.768 4.964 1.00 96.25 268 GLU A CA 1
ATOM 2174 C C . GLU A 1 268 ? 4.912 12.020 3.850 1.00 96.25 268 GLU A C 1
ATOM 2176 O O . GLU A 1 268 ? 5.416 13.134 3.715 1.00 96.25 268 GLU A O 1
ATOM 2181 N N . ALA A 1 269 ? 5.173 11.026 2.992 1.00 95.50 269 ALA A N 1
ATOM 2182 C CA . ALA A 1 269 ? 6.181 11.145 1.937 1.00 95.50 269 ALA A CA 1
ATOM 2183 C C . ALA A 1 269 ? 5.783 12.135 0.833 1.00 95.50 269 ALA A C 1
ATOM 2185 O O . ALA A 1 269 ? 6.618 12.897 0.351 1.00 95.50 269 ALA A O 1
ATOM 2186 N N . LEU A 1 270 ? 4.518 12.101 0.395 1.00 92.56 270 LEU A N 1
ATOM 2187 C CA . LEU A 1 270 ? 4.052 12.869 -0.766 1.00 92.56 270 LEU A CA 1
ATOM 2188 C C . LEU A 1 270 ? 3.320 14.152 -0.379 1.00 92.56 270 LEU A C 1
ATOM 2190 O O . LEU A 1 270 ? 3.037 14.975 -1.250 1.00 92.56 270 LEU A O 1
ATOM 2194 N N . GLN A 1 271 ? 2.966 14.314 0.901 1.00 89.94 271 GLN A N 1
ATOM 2195 C CA . GLN A 1 271 ? 2.057 15.366 1.367 1.00 89.94 271 GLN A CA 1
ATOM 2196 C C . GLN A 1 271 ? 0.705 15.318 0.623 1.00 89.94 271 GLN A C 1
ATOM 2198 O O . GLN A 1 271 ? 0.056 16.338 0.373 1.00 89.94 271 GLN A O 1
ATOM 2203 N N . GLU A 1 272 ? 0.282 14.104 0.243 1.00 87.06 272 GLU A N 1
ATOM 2204 C CA . GLU A 1 272 ? -0.920 13.828 -0.543 1.00 87.06 272 GLU A CA 1
ATOM 2205 C C . GLU A 1 272 ? -1.669 12.587 -0.056 1.00 87.06 272 GLU A C 1
ATOM 2207 O O . GLU A 1 272 ? -1.097 11.544 0.240 1.00 87.06 272 GLU A O 1
ATOM 2212 N N . HIS A 1 273 ? -3.000 12.667 -0.069 1.00 88.62 273 HIS A N 1
ATOM 2213 C CA . HIS A 1 273 ? -3.885 11.585 0.366 1.00 88.62 273 HIS A CA 1
ATOM 2214 C C . HIS A 1 273 ? -4.383 10.783 -0.838 1.00 88.62 273 HIS A C 1
ATOM 2216 O O . HIS A 1 273 ? -5.575 10.751 -1.131 1.00 88.62 273 HIS A O 1
ATOM 2222 N N . ILE A 1 274 ? -3.464 10.145 -1.569 1.00 89.50 274 ILE A N 1
ATOM 2223 C CA . ILE A 1 274 ? -3.738 9.476 -2.863 1.00 89.50 274 ILE A CA 1
ATOM 2224 C C . ILE A 1 274 ? -4.800 8.361 -2.786 1.00 89.50 274 ILE A C 1
ATOM 2226 O O . ILE A 1 274 ? -5.469 8.040 -3.769 1.00 89.50 274 ILE A O 1
ATOM 2230 N N . PHE A 1 275 ? -4.990 7.791 -1.596 1.00 90.94 275 PHE A N 1
ATOM 2231 C CA . PHE A 1 275 ? -5.987 6.761 -1.312 1.00 90.94 275 PHE A CA 1
ATOM 2232 C C . PHE A 1 275 ? -7.335 7.313 -0.810 1.00 90.94 275 PHE A C 1
ATOM 2234 O O . PHE A 1 275 ? -8.260 6.526 -0.559 1.00 90.94 275 PHE A O 1
ATOM 2241 N N . GLU A 1 276 ? -7.470 8.635 -0.657 1.00 90.62 276 GLU A N 1
ATOM 2242 C CA . GLU A 1 276 ? -8.732 9.307 -0.348 1.00 90.62 276 GLU A CA 1
ATOM 2243 C C . GLU A 1 276 ? -9.637 9.296 -1.586 1.00 90.62 276 GLU A C 1
ATOM 2245 O O . GLU A 1 276 ? -9.676 10.215 -2.402 1.00 90.62 276 GLU A O 1
ATOM 2250 N N . GLN A 1 277 ? -10.370 8.195 -1.740 1.00 84.31 277 GLN A N 1
ATOM 2251 C CA . GLN A 1 277 ? -11.317 7.984 -2.826 1.00 84.31 277 GLN A CA 1
ATOM 2252 C C . GLN A 1 277 ? -12.705 7.664 -2.283 1.00 84.31 277 GLN A C 1
ATOM 2254 O O . GLN A 1 277 ? -12.886 7.333 -1.113 1.00 84.31 277 GLN A O 1
ATOM 2259 N N . ASN A 1 278 ? -13.711 7.723 -3.155 1.00 83.31 278 ASN A N 1
ATOM 2260 C CA . ASN A 1 278 ? -15.101 7.446 -2.805 1.00 83.31 278 ASN A CA 1
ATOM 2261 C C . ASN A 1 278 ? -15.365 5.929 -2.631 1.00 83.31 278 ASN A C 1
ATOM 2263 O O . ASN A 1 278 ? -16.158 5.334 -3.364 1.00 83.31 278 ASN A O 1
ATOM 2267 N N . CYS A 1 279 ? -14.654 5.299 -1.691 1.00 86.62 279 CYS A N 1
ATOM 2268 C CA . CYS A 1 279 ? -14.537 3.854 -1.534 1.00 86.62 279 CYS A CA 1
ATOM 2269 C C . CYS A 1 279 ? -14.541 3.420 -0.053 1.00 86.62 279 CYS A C 1
ATOM 2271 O O . CYS A 1 279 ? -13.932 4.057 0.803 1.00 86.62 279 CYS A O 1
ATOM 2273 N N . ASN A 1 280 ? -15.202 2.296 0.232 1.00 89.19 280 ASN A N 1
ATOM 2274 C CA . ASN A 1 280 ? -14.978 1.462 1.407 1.00 89.19 280 ASN A CA 1
ATOM 2275 C C . ASN A 1 280 ? -13.910 0.425 1.044 1.00 89.19 280 ASN A C 1
ATOM 2277 O O . ASN A 1 280 ? -14.216 -0.573 0.379 1.00 89.19 280 ASN A O 1
ATOM 2281 N N . ALA A 1 281 ? -12.674 0.660 1.482 1.00 92.94 281 ALA A N 1
ATOM 2282 C CA . ALA A 1 281 ? -11.545 -0.216 1.213 1.00 92.94 281 ALA A CA 1
ATOM 2283 C C . ALA A 1 281 ? -11.735 -1.548 1.948 1.00 92.94 281 ALA A C 1
ATOM 2285 O O . ALA A 1 281 ? -11.539 -1.635 3.158 1.00 92.94 281 ALA A O 1
ATOM 2286 N N . CYS A 1 282 ? -12.152 -2.576 1.220 1.00 92.75 282 CYS A N 1
ATOM 2287 C CA . CYS A 1 282 ? -12.326 -3.931 1.714 1.00 92.75 282 CYS A CA 1
ATOM 2288 C C . CYS A 1 282 ? -10.952 -4.523 2.031 1.00 92.75 282 CYS A C 1
ATOM 2290 O O . CYS A 1 282 ? -10.074 -4.543 1.165 1.00 92.75 282 CYS A O 1
ATOM 2292 N N . THR A 1 283 ? -10.783 -5.058 3.237 1.00 93.00 283 THR A N 1
ATOM 2293 C CA . THR A 1 283 ? -9.517 -5.658 3.684 1.00 93.00 283 THR A CA 1
ATOM 2294 C C . THR A 1 283 ? -9.639 -7.174 3.796 1.00 93.00 283 THR A C 1
ATOM 2296 O O . THR A 1 283 ? -10.745 -7.703 3.899 1.00 93.00 283 THR A O 1
ATOM 2299 N N . SER A 1 284 ? -8.508 -7.876 3.795 1.00 91.38 284 SER A N 1
ATOM 2300 C CA . SER A 1 284 ? -8.451 -9.320 4.064 1.00 91.38 284 SER A CA 1
ATOM 2301 C C . SER A 1 284 ? -8.631 -9.647 5.551 1.00 91.38 284 SER A C 1
ATOM 2303 O O . SER A 1 284 ? -8.665 -10.817 5.939 1.00 91.38 284 SER A O 1
ATOM 2305 N N . THR A 1 285 ? -8.759 -8.629 6.405 1.00 91.94 285 THR A N 1
ATOM 2306 C CA . THR A 1 285 ? -8.962 -8.792 7.840 1.00 91.94 285 THR A CA 1
ATOM 2307 C C . THR A 1 285 ? -10.421 -9.116 8.133 1.00 91.94 285 THR A C 1
ATOM 2309 O O . THR A 1 285 ? -11.345 -8.356 7.823 1.00 91.94 285 THR A O 1
ATOM 2312 N N . HIS A 1 286 ? -10.604 -10.247 8.803 1.00 87.81 286 HIS A N 1
ATOM 2313 C CA . HIS A 1 286 ? -11.894 -10.751 9.232 1.00 87.81 286 HIS A CA 1
ATOM 2314 C C . HIS A 1 286 ? -11.875 -11.021 10.736 1.00 87.81 286 HIS A C 1
ATOM 2316 O O . HIS A 1 286 ? -10.830 -11.331 11.298 1.00 87.81 286 HIS A O 1
ATOM 2322 N N . TYR A 1 287 ? -13.027 -10.936 11.395 1.00 84.38 287 TYR A N 1
ATOM 2323 C CA . TYR A 1 287 ? -13.141 -11.198 12.832 1.00 84.38 287 TYR A CA 1
ATOM 2324 C C . TYR A 1 287 ? -14.485 -11.847 13.179 1.00 84.38 287 TYR A C 1
ATOM 2326 O O . TYR A 1 287 ? -15.475 -11.688 12.460 1.00 84.38 287 TYR A O 1
ATOM 2334 N N . LYS A 1 288 ? -14.548 -12.574 14.300 1.00 78.62 288 LYS A N 1
ATOM 2335 C CA . LYS A 1 288 ? -15.790 -13.153 14.839 1.00 78.62 288 LYS A CA 1
ATOM 2336 C C . LYS A 1 288 ? -16.136 -12.483 16.158 1.00 78.62 288 LYS A C 1
ATOM 2338 O O . LYS A 1 288 ? -15.310 -12.401 17.058 1.00 78.62 288 LYS A O 1
ATOM 2343 N N . ASN A 1 289 ? -17.385 -12.062 16.321 1.00 71.56 289 ASN A N 1
ATOM 2344 C CA . ASN A 1 289 ? -17.825 -11.535 17.608 1.00 71.56 289 ASN A CA 1
ATOM 2345 C C . ASN A 1 289 ? -18.009 -12.693 18.614 1.00 71.56 289 ASN A C 1
ATOM 2347 O O . ASN A 1 289 ? -18.873 -13.548 18.407 1.00 71.56 289 ASN A O 1
ATOM 2351 N N . ARG A 1 290 ? -17.190 -12.726 19.678 1.00 68.25 290 ARG A N 1
ATOM 2352 C CA . ARG A 1 290 ? -17.285 -13.646 20.837 1.00 68.25 290 ARG A CA 1
ATOM 2353 C C . ARG A 1 290 ? -17.523 -15.126 20.475 1.00 68.25 290 ARG A C 1
ATOM 2355 O O . ARG A 1 290 ? -18.415 -15.764 21.028 1.00 68.25 290 ARG A O 1
ATOM 2362 N N . GLY A 1 291 ? -16.775 -15.660 19.506 1.00 62.41 291 GLY A N 1
ATOM 2363 C CA . GLY A 1 291 ? -16.727 -17.095 19.166 1.00 62.41 291 GLY A CA 1
ATOM 2364 C C . GLY A 1 291 ? -18.006 -17.739 18.601 1.00 62.41 291 GLY A C 1
ATOM 2365 O O . GLY A 1 291 ? -17.944 -18.866 18.125 1.00 62.41 291 GLY A O 1
ATOM 2366 N N . ARG A 1 292 ? -19.157 -17.051 18.618 1.00 63.91 292 ARG A N 1
ATOM 2367 C CA . ARG A 1 292 ? -20.468 -17.595 18.203 1.00 63.91 292 ARG A CA 1
ATOM 2368 C C . ARG A 1 292 ? -21.172 -16.787 17.105 1.00 63.91 292 ARG A C 1
ATOM 2370 O O . ARG A 1 292 ? -22.242 -17.182 16.658 1.00 63.91 292 ARG A O 1
ATOM 2377 N N . GLY A 1 293 ? -20.613 -15.649 16.687 1.00 68.25 293 GLY A N 1
ATOM 2378 C CA . GLY A 1 293 ? -21.192 -14.792 15.646 1.00 68.25 293 GLY A CA 1
ATOM 2379 C C . GLY A 1 293 ? -20.696 -15.098 14.223 1.00 68.25 293 GLY A C 1
ATOM 2380 O O . GLY A 1 293 ? -19.643 -15.721 14.064 1.00 68.25 293 GLY A O 1
ATOM 2381 N N . PRO A 1 294 ? -21.411 -14.616 13.184 1.00 74.88 294 PRO A N 1
ATOM 2382 C CA . PRO A 1 294 ? -20.936 -14.692 11.805 1.00 74.88 294 PRO A CA 1
ATOM 2383 C C . PRO A 1 294 ? -19.613 -13.934 11.643 1.00 74.88 294 PRO A C 1
ATOM 2385 O O . PRO A 1 294 ? -19.362 -12.944 12.341 1.00 74.88 294 PRO A O 1
ATOM 2388 N N . LEU A 1 295 ? -18.780 -14.396 10.707 1.00 82.00 295 LEU A N 1
ATOM 2389 C CA . LEU A 1 295 ? -17.543 -13.717 10.334 1.00 82.00 295 LEU A CA 1
ATOM 2390 C C . LEU A 1 295 ? -17.872 -12.330 9.763 1.00 82.00 295 LEU A C 1
ATOM 2392 O O . LEU A 1 295 ? -18.747 -12.178 8.909 1.00 82.00 295 LEU A O 1
ATOM 2396 N N . ARG A 1 296 ? -17.169 -11.315 10.250 1.00 84.25 296 ARG A N 1
ATOM 2397 C CA . ARG A 1 296 ? -17.313 -9.922 9.838 1.00 84.25 296 ARG A CA 1
ATOM 2398 C C . ARG A 1 296 ? -16.064 -9.461 9.112 1.00 84.25 296 ARG A C 1
ATOM 2400 O O . ARG A 1 296 ? -14.963 -9.864 9.472 1.00 84.25 296 ARG A O 1
ATOM 2407 N N . MET A 1 297 ? -16.251 -8.598 8.120 1.00 87.19 297 MET A N 1
ATOM 2408 C CA . MET A 1 297 ? -15.163 -7.964 7.380 1.00 87.19 297 MET A CA 1
ATOM 2409 C C . MET A 1 297 ? -14.847 -6.598 7.969 1.00 87.19 297 MET A C 1
ATOM 2411 O O . MET A 1 297 ? -15.745 -5.900 8.457 1.00 87.19 297 MET A O 1
ATOM 2415 N N . VAL A 1 298 ? -13.579 -6.210 7.878 1.00 90.56 298 VAL A N 1
ATOM 2416 C CA . VAL A 1 298 ? -13.118 -4.869 8.231 1.00 90.56 298 VAL A CA 1
ATOM 2417 C C . VAL A 1 298 ? -12.882 -4.056 6.960 1.00 90.56 298 VAL A C 1
ATOM 2419 O O . VAL A 1 298 ? -12.389 -4.566 5.951 1.00 90.56 298 VAL A O 1
ATOM 2422 N N . TYR A 1 299 ? -13.260 -2.784 6.997 1.00 91.38 299 TYR A N 1
ATOM 2423 C CA . TYR A 1 299 ? -13.050 -1.839 5.912 1.00 91.38 299 TYR A CA 1
ATOM 2424 C C . TYR A 1 299 ? -12.496 -0.518 6.427 1.00 91.38 299 TYR A C 1
ATOM 2426 O O . TYR A 1 299 ? -12.773 -0.100 7.555 1.00 91.38 299 TYR A O 1
ATOM 2434 N N . ILE A 1 300 ? -11.714 0.127 5.566 1.00 94.19 300 ILE A N 1
ATOM 2435 C CA . ILE A 1 300 ? -11.101 1.426 5.823 1.00 94.19 300 ILE A CA 1
ATOM 2436 C C . ILE A 1 300 ? -11.765 2.466 4.927 1.00 94.19 300 ILE A C 1
ATOM 2438 O O . ILE A 1 300 ? -12.023 2.222 3.748 1.00 94.19 300 ILE A O 1
ATOM 2442 N N . VAL A 1 301 ? -12.027 3.638 5.486 1.00 92.56 301 VAL A N 1
ATOM 2443 C CA . VAL A 1 301 ? -12.451 4.823 4.740 1.00 92.56 301 VAL A CA 1
ATOM 2444 C C . VAL A 1 301 ? -11.471 5.934 5.066 1.00 92.56 301 VAL A C 1
ATOM 2446 O O . VAL A 1 301 ? -11.131 6.123 6.230 1.00 92.56 301 VAL A O 1
ATOM 2449 N N . GLN A 1 302 ? -11.027 6.667 4.051 1.00 92.50 302 GLN A N 1
ATOM 2450 C CA . GLN A 1 302 ? -10.270 7.897 4.238 1.00 92.50 302 GLN A CA 1
ATOM 2451 C C . GLN A 1 302 ? -11.111 9.055 3.723 1.00 92.50 302 GLN A C 1
ATOM 2453 O O . GLN A 1 302 ? -11.692 8.957 2.641 1.00 92.50 302 GLN A O 1
ATOM 2458 N N . LYS A 1 303 ? -11.229 10.108 4.526 1.00 90.62 303 LYS A N 1
ATOM 2459 C CA . LYS A 1 303 ? -11.918 11.337 4.158 1.00 90.62 303 LYS A CA 1
ATOM 2460 C C . LYS A 1 303 ? -11.363 12.502 4.964 1.00 90.62 303 LYS A C 1
ATOM 2462 O O . LYS A 1 303 ? -11.185 12.368 6.173 1.00 90.62 303 LYS A O 1
ATOM 2467 N N . ASP A 1 304 ? -11.167 13.639 4.311 1.00 88.56 304 ASP A N 1
ATOM 2468 C CA . ASP A 1 304 ? -10.632 14.854 4.913 1.00 88.56 304 ASP A CA 1
ATOM 2469 C C . ASP A 1 304 ? -9.305 14.543 5.627 1.00 88.56 304 ASP A C 1
ATOM 2471 O O . ASP A 1 304 ? -9.105 14.933 6.776 1.00 88.56 304 ASP A O 1
ATOM 2475 N N . GLN A 1 305 ? -8.432 13.760 4.969 1.00 88.50 305 GLN A N 1
ATOM 2476 C CA . GLN A 1 305 ? -7.137 13.298 5.501 1.00 88.50 305 GLN A CA 1
ATOM 2477 C C . GLN A 1 305 ? -7.220 12.366 6.724 1.00 88.50 305 GLN A C 1
ATOM 2479 O O . GLN A 1 305 ? -6.203 11.932 7.258 1.00 88.50 305 GLN A O 1
ATOM 2484 N N . LYS A 1 306 ? -8.432 12.017 7.170 1.00 94.69 306 LYS A N 1
ATOM 2485 C CA . LYS A 1 306 ? -8.667 11.161 8.332 1.00 94.69 306 LYS A CA 1
ATOM 2486 C C . LYS A 1 306 ? -9.093 9.761 7.919 1.00 94.69 306 LYS A C 1
ATOM 2488 O O . LYS A 1 306 ? -9.927 9.568 7.038 1.00 94.69 306 LYS A O 1
ATOM 2493 N N . ILE A 1 307 ? -8.556 8.778 8.622 1.00 95.19 307 ILE A N 1
ATOM 2494 C CA . ILE A 1 307 ? -8.790 7.356 8.439 1.00 95.19 307 ILE A CA 1
ATOM 2495 C C . ILE A 1 307 ? -9.804 6.882 9.485 1.00 95.19 307 ILE A C 1
ATOM 2497 O O . ILE A 1 307 ? -9.654 7.106 10.691 1.00 95.19 307 ILE A O 1
ATOM 2501 N N . ALA A 1 308 ? -10.840 6.191 9.019 1.00 92.25 308 ALA A N 1
ATOM 2502 C CA . ALA A 1 308 ? -11.815 5.485 9.835 1.00 92.25 308 ALA A CA 1
ATOM 2503 C C . ALA A 1 308 ? -11.760 3.981 9.556 1.00 92.25 308 ALA A C 1
ATOM 2505 O O . ALA A 1 308 ? -11.671 3.546 8.407 1.00 92.25 308 ALA A O 1
ATOM 2506 N N . ILE A 1 309 ? -11.866 3.193 10.627 1.00 92.56 309 ILE A N 1
ATOM 2507 C CA . ILE A 1 309 ? -11.980 1.736 10.580 1.00 92.56 309 ILE A CA 1
ATOM 2508 C C . ILE A 1 309 ? -13.420 1.372 10.905 1.00 92.56 309 ILE A C 1
ATOM 2510 O O . ILE A 1 309 ? -14.034 1.912 11.828 1.00 92.56 309 ILE A O 1
ATOM 2514 N N . HIS A 1 310 ? -13.961 0.417 10.168 1.00 88.19 310 HIS A N 1
ATOM 2515 C CA . HIS A 1 310 ? -15.302 -0.074 10.396 1.00 88.19 310 HIS A CA 1
ATOM 2516 C C . HIS A 1 310 ? -15.353 -1.592 10.232 1.00 88.19 310 HIS A C 1
ATOM 2518 O O . HIS A 1 310 ? -14.669 -2.149 9.381 1.00 88.19 310 HIS A O 1
ATOM 2524 N N . GLY A 1 311 ? -16.210 -2.267 11.002 1.00 85.88 311 GLY A N 1
ATOM 2525 C CA . GLY A 1 311 ? -16.488 -3.693 10.814 1.00 85.88 311 GLY A CA 1
ATOM 2526 C C . GLY A 1 311 ? -17.970 -3.951 10.577 1.00 85.88 311 GLY A C 1
ATOM 2527 O O . GLY A 1 311 ? -18.823 -3.390 11.270 1.00 85.88 311 GLY A O 1
ATOM 2528 N N . LYS A 1 312 ? -18.281 -4.781 9.579 1.00 81.12 312 LYS A N 1
ATOM 2529 C CA . LYS A 1 312 ? -19.653 -5.076 9.142 1.00 81.12 312 LYS A CA 1
ATOM 2530 C C . LYS A 1 312 ? -19.773 -6.532 8.683 1.00 81.12 312 LYS A C 1
ATOM 2532 O O . LYS A 1 312 ? -18.803 -7.150 8.253 1.00 81.12 312 LYS A O 1
ATOM 2537 N N . ASN A 1 313 ? -20.983 -7.081 8.786 1.00 78.00 313 ASN A N 1
ATOM 2538 C CA . ASN A 1 313 ? -21.328 -8.356 8.159 1.00 78.00 313 ASN A CA 1
ATOM 2539 C C . ASN A 1 313 ? -21.390 -8.165 6.631 1.00 78.00 313 ASN A C 1
ATOM 2541 O O . ASN A 1 313 ? -22.145 -7.310 6.163 1.00 78.00 313 ASN A O 1
ATOM 2545 N N . GLY A 1 314 ? -20.660 -8.982 5.870 1.00 72.50 314 GLY A N 1
ATOM 2546 C CA . GLY A 1 314 ? -20.718 -8.958 4.405 1.00 72.50 314 GLY A CA 1
ATOM 2547 C C . GLY A 1 314 ? -20.145 -7.685 3.768 1.00 72.50 314 GLY A C 1
ATOM 2548 O O . GLY A 1 314 ? -19.603 -6.810 4.450 1.00 72.50 314 GLY A O 1
ATOM 2549 N N . LEU A 1 315 ? -20.205 -7.613 2.432 1.00 70.06 315 LEU A N 1
ATOM 2550 C CA . LEU A 1 315 ? -19.648 -6.481 1.688 1.00 70.06 315 LEU A CA 1
ATOM 2551 C C . LEU A 1 315 ? -20.438 -5.205 2.019 1.00 70.06 315 LEU A C 1
ATOM 2553 O O . LEU A 1 315 ? -21.672 -5.232 2.098 1.00 70.06 315 LEU A O 1
ATOM 2557 N N . PRO A 1 316 ? -19.767 -4.062 2.233 1.00 70.88 316 PRO A N 1
ATOM 2558 C CA . PRO A 1 316 ? -20.471 -2.813 2.442 1.00 70.88 316 PRO A CA 1
ATOM 2559 C C . PRO A 1 316 ? -21.262 -2.448 1.179 1.00 70.88 316 PRO A C 1
ATOM 2561 O O . PRO A 1 316 ? -20.701 -2.055 0.166 1.00 70.88 316 PRO A O 1
ATOM 2564 N N . HIS A 1 317 ? -22.585 -2.591 1.252 1.00 64.94 317 HIS A N 1
ATOM 2565 C CA . HIS A 1 317 ? -23.482 -2.124 0.197 1.00 64.94 317 HIS A CA 1
ATOM 2566 C C . HIS A 1 317 ? -23.411 -0.605 0.018 1.00 64.94 317 HIS A C 1
ATOM 2568 O O . HIS A 1 317 ? -23.255 0.140 0.994 1.00 64.94 317 HIS A O 1
ATOM 2574 N N . TRP A 1 318 ? -23.605 -0.173 -1.228 1.00 63.31 318 TRP A N 1
ATOM 2575 C CA . TRP A 1 318 ? -23.946 1.204 -1.570 1.00 63.31 318 TRP A CA 1
ATOM 2576 C C . TRP A 1 318 ? -25.107 1.673 -0.684 1.00 63.31 318 TRP A C 1
ATOM 2578 O O . TRP A 1 318 ? -26.107 0.971 -0.525 1.00 63.31 318 TRP A O 1
ATOM 2588 N N . LYS A 1 319 ? -24.983 2.866 -0.099 1.00 57.19 319 LYS A N 1
ATOM 2589 C CA . LYS A 1 319 ? -26.118 3.571 0.502 1.00 57.19 319 LYS A CA 1
ATOM 2590 C C . LYS A 1 319 ? -26.450 4.766 -0.380 1.00 57.19 319 LYS A C 1
ATOM 2592 O O . LYS A 1 319 ? -25.579 5.596 -0.628 1.00 57.19 319 LYS A O 1
ATOM 2597 N N . THR A 1 320 ? -27.714 4.904 -0.767 1.00 50.19 320 THR A N 1
ATOM 2598 C CA . THR A 1 320 ? -28.234 6.051 -1.536 1.00 50.19 320 THR A CA 1
ATOM 2599 C C . THR A 1 320 ? -27.896 7.394 -0.875 1.00 50.19 320 THR A C 1
ATOM 2601 O O . THR A 1 320 ? -27.567 8.362 -1.558 1.00 50.19 320 THR A O 1
ATOM 2604 N N . SER A 1 321 ? -27.862 7.434 0.461 1.00 54.59 321 SER A N 1
ATOM 2605 C CA . SER A 1 321 ? -27.520 8.622 1.255 1.00 54.59 321 SER A CA 1
ATOM 2606 C C . SER A 1 321 ? -26.018 8.853 1.497 1.00 54.59 321 SER A C 1
ATOM 2608 O O . SER A 1 321 ? -25.632 9.963 1.860 1.00 54.59 321 SER A O 1
ATOM 2610 N N . LYS A 1 322 ? -25.152 7.840 1.324 1.00 57.53 322 LYS A N 1
ATOM 2611 C CA . LYS A 1 322 ? -23.690 7.936 1.527 1.00 57.53 322 LYS A CA 1
ATOM 2612 C C . LYS A 1 322 ? -22.958 7.076 0.494 1.00 57.53 322 LYS A C 1
ATOM 2614 O O . LYS A 1 322 ? -22.868 5.858 0.634 1.00 57.53 322 LYS A O 1
ATOM 2619 N N . ARG A 1 323 ? -22.414 7.741 -0.526 1.00 65.56 323 ARG A N 1
ATOM 2620 C CA . ARG A 1 323 ? -21.941 7.159 -1.792 1.00 65.56 323 ARG A CA 1
ATOM 2621 C C . ARG A 1 323 ? -20.595 6.415 -1.734 1.00 65.56 323 ARG A C 1
ATOM 2623 O O . ARG A 1 323 ? -19.871 6.470 -2.712 1.00 65.56 323 ARG A O 1
ATOM 2630 N N . LEU A 1 324 ? -20.221 5.723 -0.660 1.00 78.25 324 LEU A N 1
ATOM 2631 C CA . LEU A 1 324 ? -18.944 4.986 -0.652 1.00 78.25 324 LEU A CA 1
ATOM 2632 C C . LEU A 1 324 ? -19.100 3.617 -1.328 1.00 78.25 324 LEU A C 1
ATOM 2634 O O . LEU A 1 324 ? -19.861 2.773 -0.851 1.00 78.25 324 LEU A O 1
ATOM 2638 N N . TRP A 1 325 ? -18.368 3.386 -2.419 1.00 83.44 325 TRP A N 1
ATOM 2639 C CA . TRP A 1 325 ? -18.391 2.113 -3.145 1.00 83.44 325 TRP A CA 1
ATOM 2640 C C . TRP A 1 325 ? -17.565 1.041 -2.430 1.00 83.44 325 TRP A C 1
ATOM 2642 O O . TRP A 1 325 ? -16.464 1.346 -1.991 1.00 83.44 325 TRP A O 1
ATOM 2652 N N . PRO A 1 326 ? -18.006 -0.221 -2.320 1.00 87.88 326 PRO A N 1
ATOM 2653 C CA . PRO A 1 326 ? -17.096 -1.289 -1.916 1.00 87.88 326 PRO A CA 1
ATOM 2654 C C . PRO A 1 326 ? -15.983 -1.431 -2.958 1.00 87.88 326 PRO A C 1
ATOM 2656 O O . PRO A 1 326 ? -16.249 -1.545 -4.157 1.00 87.88 326 PRO A O 1
ATOM 2659 N N . GLY A 1 327 ? -14.733 -1.456 -2.511 1.00 91.88 327 GLY A N 1
ATOM 2660 C CA . GLY A 1 327 ? -13.598 -1.622 -3.407 1.00 91.88 327 GLY A CA 1
ATOM 2661 C C . GLY A 1 327 ? -12.379 -2.195 -2.713 1.00 91.88 327 GLY A C 1
ATOM 2662 O O . GLY A 1 327 ? -12.269 -2.140 -1.495 1.00 91.88 327 GLY A O 1
ATOM 2663 N N . VAL A 1 328 ? -11.460 -2.753 -3.492 1.00 94.38 328 VAL A N 1
ATOM 2664 C CA . VAL A 1 328 ? -10.177 -3.260 -2.996 1.00 94.38 328 VAL A CA 1
ATOM 2665 C C . VAL A 1 328 ? -9.039 -2.539 -3.704 1.00 94.38 328 VAL A C 1
ATOM 2667 O O . VAL A 1 328 ? -9.133 -2.292 -4.902 1.00 94.38 328 VAL A O 1
ATOM 2670 N N . PHE A 1 329 ? -7.983 -2.199 -2.968 1.00 95.69 329 PHE A N 1
ATOM 2671 C CA . PHE A 1 329 ? -6.748 -1.639 -3.518 1.00 95.69 329 PHE A CA 1
ATOM 2672 C C . PHE A 1 329 ? -5.717 -2.766 -3.655 1.00 95.69 329 PHE A C 1
ATOM 2674 O O . PHE A 1 329 ? -5.285 -3.294 -2.624 1.00 95.69 329 PHE A O 1
ATOM 2681 N N . PRO A 1 330 ? -5.359 -3.174 -4.883 1.00 95.75 330 PRO A N 1
ATOM 2682 C CA . PRO A 1 330 ? -4.352 -4.200 -5.118 1.00 95.75 330 PRO A CA 1
ATOM 2683 C C . PRO A 1 330 ? -2.995 -3.850 -4.502 1.00 95.75 330 PRO A C 1
ATOM 2685 O O . PRO A 1 330 ? -2.573 -2.692 -4.478 1.00 95.75 330 PRO A O 1
ATOM 2688 N N . SER A 1 331 ? -2.303 -4.877 -4.022 1.00 96.19 331 SER A N 1
ATOM 2689 C CA . SER A 1 331 ? -0.908 -4.811 -3.592 1.00 96.19 331 SER A CA 1
ATOM 2690 C C . SER A 1 331 ? -0.137 -5.909 -4.312 1.00 96.19 331 SER A C 1
ATOM 2692 O O . SER A 1 331 ? -0.547 -7.065 -4.232 1.00 96.19 331 SER A O 1
ATOM 2694 N N . VAL A 1 332 ? 0.951 -5.564 -4.997 1.00 96.38 332 VAL A N 1
ATOM 2695 C CA . VAL A 1 332 ? 1.834 -6.517 -5.679 1.00 96.38 332 VAL A CA 1
ATOM 2696 C C . VAL A 1 332 ? 3.129 -6.683 -4.888 1.00 96.38 332 VAL A C 1
ATOM 2698 O O . VAL A 1 332 ? 3.738 -5.682 -4.511 1.00 96.38 332 VAL A O 1
ATOM 2701 N N . THR A 1 333 ? 3.545 -7.924 -4.620 1.00 93.94 333 THR A N 1
ATOM 2702 C CA . THR A 1 333 ? 4.753 -8.240 -3.830 1.00 93.94 333 THR A CA 1
ATOM 2703 C C . THR A 1 333 ? 5.617 -9.319 -4.491 1.00 93.94 333 THR A C 1
ATOM 2705 O O . THR A 1 333 ? 5.090 -10.249 -5.104 1.00 93.94 333 THR A O 1
ATOM 2708 N N . ALA A 1 334 ? 6.946 -9.221 -4.325 1.00 84.75 334 ALA A N 1
ATOM 2709 C CA . ALA A 1 334 ? 7.931 -10.129 -4.930 1.00 84.75 334 ALA A CA 1
ATOM 2710 C C . ALA A 1 334 ? 7.825 -11.560 -4.419 1.00 84.75 334 ALA A C 1
ATOM 2712 O O . ALA A 1 334 ? 7.701 -12.514 -5.184 1.00 84.75 334 ALA A O 1
ATOM 2713 N N . LYS A 1 335 ? 7.838 -11.684 -3.096 1.00 71.00 335 LYS A N 1
ATOM 2714 C CA . LYS A 1 335 ? 7.784 -12.962 -2.410 1.00 71.00 335 LYS A CA 1
ATOM 2715 C C . LYS A 1 335 ? 6.333 -13.357 -2.188 1.00 71.00 335 LYS A C 1
ATOM 2717 O O . LYS A 1 335 ? 5.501 -12.553 -1.752 1.00 71.00 335 LYS A O 1
ATOM 2722 N N . GLU A 1 336 ? 6.053 -14.633 -2.406 1.00 55.09 336 GLU A N 1
ATOM 2723 C CA . GLU A 1 336 ? 4.981 -15.296 -1.688 1.00 55.09 336 GLU A CA 1
ATOM 2724 C C . GLU A 1 336 ? 5.383 -15.262 -0.207 1.00 55.09 336 GLU A C 1
ATOM 2726 O O . GLU A 1 336 ? 6.160 -16.091 0.252 1.00 55.09 336 GLU A O 1
ATOM 2731 N N . SER A 1 337 ? 4.937 -14.266 0.570 1.00 43.38 337 SER A N 1
ATOM 2732 C CA . SER A 1 337 ? 4.921 -14.458 2.024 1.00 43.38 337 SER A CA 1
ATOM 2733 C C . SER A 1 337 ? 4.039 -15.676 2.239 1.00 43.38 337 SER A C 1
ATOM 2735 O O . SER A 1 337 ? 2.835 -15.604 1.973 1.00 43.38 337 SER A O 1
ATOM 2737 N N . GLN A 1 338 ? 4.664 -16.794 2.587 1.00 35.69 338 GLN A N 1
ATOM 2738 C CA . GLN A 1 338 ? 3.999 -18.039 2.898 1.00 35.69 338 GLN A CA 1
ATOM 2739 C C . GLN A 1 338 ? 3.027 -17.768 4.044 1.00 35.69 338 GLN A C 1
ATOM 2741 O O . GLN A 1 338 ? 3.396 -17.812 5.210 1.00 35.69 338 GLN A O 1
ATOM 2746 N N . ARG A 1 339 ? 1.753 -17.535 3.733 1.00 35.28 339 ARG A N 1
ATOM 2747 C CA . ARG A 1 339 ? 0.711 -18.082 4.592 1.00 35.28 339 ARG A CA 1
ATOM 2748 C C . ARG A 1 339 ? 0.520 -19.508 4.126 1.00 35.28 339 ARG A C 1
ATOM 2750 O O . ARG A 1 339 ? -0.389 -19.802 3.359 1.00 35.28 339 ARG A O 1
ATOM 2757 N N . ALA A 1 340 ? 1.432 -20.372 4.571 1.00 29.53 340 ALA A N 1
ATOM 2758 C CA . ALA A 1 340 ? 1.067 -21.759 4.752 1.00 29.53 340 ALA A CA 1
ATOM 2759 C C . ALA A 1 340 ? -0.212 -21.740 5.592 1.00 29.53 340 ALA A C 1
ATOM 2761 O O . ALA A 1 340 ? -0.249 -21.166 6.683 1.00 29.53 340 ALA A O 1
ATOM 2762 N N . GLU A 1 341 ? -1.280 -22.276 5.018 1.00 32.56 341 GLU A N 1
ATOM 2763 C CA . GLU A 1 341 ? -2.463 -22.671 5.753 1.00 32.56 341 GLU A CA 1
ATOM 2764 C C . GLU A 1 341 ? -1.991 -23.428 6.998 1.00 32.56 341 GLU A C 1
ATOM 2766 O O . GLU A 1 341 ? -1.422 -24.514 6.898 1.00 32.56 341 GLU A O 1
ATOM 2771 N N . ALA A 1 342 ? -2.183 -22.852 8.184 1.00 26.39 342 ALA A N 1
ATOM 2772 C CA . ALA A 1 342 ? -2.215 -23.682 9.370 1.00 26.39 342 ALA A CA 1
ATOM 2773 C C . ALA A 1 342 ? -3.478 -24.547 9.222 1.00 26.39 342 ALA A C 1
ATOM 2775 O O . ALA A 1 342 ? -4.575 -23.978 9.131 1.00 26.39 342 ALA A O 1
ATOM 2776 N N . PRO A 1 343 ? -3.374 -25.887 9.155 1.00 30.61 343 PRO A N 1
ATOM 2777 C CA . PRO A 1 343 ? -4.559 -26.715 9.237 1.00 30.61 343 PRO A CA 1
ATOM 2778 C C . PRO A 1 343 ? -5.221 -26.400 10.575 1.00 30.61 343 PRO A C 1
ATOM 2780 O O . PRO A 1 343 ? -4.579 -26.389 11.626 1.00 30.61 343 PRO A O 1
ATOM 2783 N N . SER A 1 344 ? -6.506 -26.069 10.513 1.00 32.34 344 SER A N 1
ATOM 2784 C CA . SER A 1 344 ? -7.332 -25.935 11.705 1.00 32.34 344 SER A CA 1
ATOM 2785 C C . SER A 1 344 ? -7.305 -27.276 12.441 1.00 32.34 344 SER A C 1
ATOM 2787 O O . SER A 1 344 ? -7.711 -28.282 11.860 1.00 32.34 344 SER A O 1
ATOM 2789 N N . ILE A 1 345 ? -6.799 -27.289 13.676 1.00 32.84 345 ILE A N 1
ATOM 2790 C CA . ILE A 1 345 ? -7.071 -28.365 14.638 1.00 32.84 345 ILE A CA 1
ATOM 2791 C C . ILE A 1 345 ? -8.325 -27.983 15.413 1.00 32.84 345 ILE A C 1
ATOM 2793 O O . ILE A 1 345 ? -8.378 -26.826 15.895 1.00 32.84 345 ILE A O 1
#

Foldseek 3Di:
DDVVVLVVVVVCVVVVNDDDDPDPVSCVVCCVVCVVVVVVVPDPPPPPDPDPPPDDDDPPDPCVPVVVVVLVVLCDDDPPPPDDLDLLVPDQLQVNVCLQQPLLEQDVVLVCVLQVHDDDPVRNVVQSVLSNLLVVQLCPFPQNVVCSVVSNSVSSNVVLSQKHKDKFDQWGQQPHTDGQFQVVCCVNCVLQADDADPDHDPCCPPPNRRDTDPDIFMKIWGLDWQFPQPHHPLVSLCVVCVVRVHDSLQKDFAAPSRVSVVQSSCCSSVVDRSNQDLAFAWGPDWDADPVPHDIWTKTWHGDPSYIDIDIDRDFDHADPVRGHTYTTIIMGGSDSPDPPPPPDD

Mean predicted aligned error: 13.44 Å

Nearest PDB structures (foldseek):
  8etu-assembly1_U  TM=4.974E-01  e=5.424E+00  Saccharomyces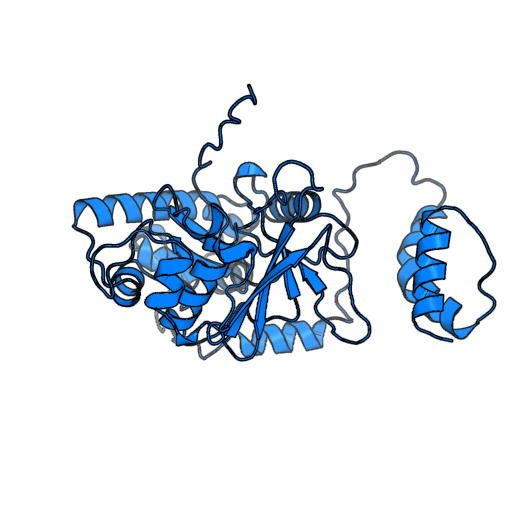 cerevisiae S288C
  7pwg-assembly1_f  TM=2.964E-01  e=4.324E+00  Giardia lamblia ATCC 50803
  8qlw-assembly1_A-2  TM=3.446E-01  e=4.843E+00  Purpureocillium lilacinum
  5hv9-assembly1_A  TM=2.144E-01  e=9.556E+00  Homo sapiens

Radius of gyration: 22.69 Å; Cα contacts (8 Å, |Δi|>4): 442; chains: 1; bounding box: 68×47×59 Å

Sequence (345 aa):
MGQDDLAQAILDLENGLVEPIEDPQLAYQLAHHVKPVIDRMTTPGAVDDIGLDSLAPEASLGDSEDRTRRQRRAIKKMPQLDGPLPEMETLSIEDKARWILMERFISLEQHEEILGLQFNDGEREAHLQDLDQLLEMLFSLPRVAKHLAAANIPGLQKIFASSILLFRHPTLHVDGQQPCNLENLRLAYPDFFYKRLKTPNWYEAQDFYTDRIEHPHWALCDFDYLNCTLRRPERKLTGYARQWSLPSPHVRQKSVLEGIYDRIISGEALQEHIFEQNCNACTSTHYKNRGRGPLRMVYIVQKDQKIAIHGKNGLPHWKTSKRLWPGVFPSVTAKESQRAEAPSI

Secondary structure (DSSP, 8-state):
--HHHHHHHHHHHHTT-------HHHHHHHHHHHHHHHHHHSSTTTTS---TT-------SSSHHHHHHHHHHS--------SPPP-GGGS-HHHHHHHHHGGGB--HHHHHHHHT----HHHHHHHHHHHHHHHHHHHHSHHHHHHHHTT-HHHHHHHTTTEEEEEE-SEE-BTBSEE-SHHHHHHH-GGGBPPPPSSPPGGGGSHHHH---SS-EEEEEE-S-EE-SSS-HHHHHHHHHHHHT--GGGEEEPPHHHHHHHHHHHHHHHSS-TT-SSEEEEEEEEEESTTTSPEEEEEEEEETTEEEEEEESSS---BTTB-PEEEE-EEE-SS------PPP-